Protein AF-A0A2E3XXP6-F1 (afdb_monomer_lite)

Radius of gyration: 18.1 Å; chains: 1; bounding box: 49×48×41 Å

Sequence (239 aa):
MNRNLEDEEFFNAMMKDHECLSLQEQRELLTDLASRCSIFSHSSNSANVYKEEKLPSHLSFLNPPAELYSELLLFPGSFSPWHKGHEACVLGSGERAILLIPDFNPWKEKRDTDLWGEFKELYLFTQKNKDLNLFIYTGFLAAKRANPTVSWLPKLPLQRKRLLMGDDTYLSVHKWKMAHELLNSIDELYVCPREGKKEDLKKQNKFLNDQYGIETHFLASHRYEHLSSSAIRSKSNLT

Structure (mmCIF, N/CA/C/O backbone):
data_AF-A0A2E3XXP6-F1
#
_entry.id   AF-A0A2E3XXP6-F1
#
loop_
_atom_site.group_PDB
_atom_site.id
_atom_site.type_symbol
_atom_site.label_atom_id
_atom_site.label_alt_id
_atom_site.label_comp_id
_atom_site.label_asym_id
_atom_site.label_entity_id
_atom_site.label_seq_id
_atom_site.pdbx_PDB_ins_code
_atom_site.Cartn_x
_atom_site.Cartn_y
_atom_site.Cartn_z
_atom_site.occupancy
_atom_site.B_iso_or_equiv
_atom_site.auth_seq_id
_atom_site.auth_comp_id
_atom_site.auth_asym_id
_atom_site.auth_atom_id
_atom_site.pdbx_PDB_model_num
ATOM 1 N N . MET A 1 1 ? 30.369 -4.042 6.414 1.00 41.47 1 MET A N 1
ATOM 2 C CA . MET A 1 1 ? 29.693 -2.811 5.959 1.00 41.47 1 MET A CA 1
ATOM 3 C C . MET A 1 1 ? 30.266 -2.489 4.581 1.00 41.47 1 MET A C 1
ATOM 5 O O . MET A 1 1 ? 31.255 -1.789 4.499 1.00 41.47 1 MET A O 1
ATOM 9 N N . ASN A 1 2 ? 29.767 -3.163 3.537 1.00 38.25 2 ASN A N 1
ATOM 10 C CA . ASN A 1 2 ? 30.263 -3.058 2.151 1.00 38.25 2 ASN A CA 1
ATOM 11 C C . ASN A 1 2 ? 29.156 -3.445 1.138 1.00 38.25 2 ASN A C 1
ATOM 13 O O . ASN A 1 2 ? 29.433 -3.984 0.080 1.00 38.25 2 ASN A O 1
ATOM 17 N N . ARG A 1 3 ? 27.879 -3.221 1.494 1.00 51.28 3 ARG A N 1
ATOM 18 C CA . ARG A 1 3 ? 26.707 -3.616 0.681 1.00 51.28 3 ARG A CA 1
ATOM 19 C C . ARG A 1 3 ? 26.332 -2.593 -0.409 1.00 51.28 3 ARG A C 1
ATOM 21 O O . ARG A 1 3 ? 25.269 -2.711 -0.985 1.00 51.28 3 ARG A O 1
ATOM 28 N N . ASN A 1 4 ? 27.125 -1.541 -0.638 1.00 57.03 4 ASN A N 1
ATOM 29 C CA . ASN A 1 4 ? 26.662 -0.399 -1.443 1.00 57.03 4 ASN A CA 1
ATOM 30 C C . ASN A 1 4 ? 27.091 -0.427 -2.917 1.00 57.03 4 ASN A C 1
ATOM 32 O O . ASN A 1 4 ? 26.324 0.051 -3.736 1.00 57.03 4 ASN A O 1
ATOM 36 N N . LEU A 1 5 ? 28.264 -0.965 -3.270 1.00 54.78 5 LEU A N 1
ATOM 37 C CA . LEU A 1 5 ? 28.768 -0.842 -4.647 1.00 54.78 5 LEU A CA 1
ATOM 38 C C . LEU A 1 5 ? 28.151 -1.872 -5.604 1.00 54.78 5 LEU A C 1
ATOM 40 O O . LEU A 1 5 ? 27.745 -1.503 -6.696 1.00 54.78 5 LEU A O 1
ATOM 44 N N . GLU A 1 6 ? 28.005 -3.129 -5.181 1.00 58.28 6 GLU A N 1
ATOM 45 C CA . GLU A 1 6 ? 27.440 -4.189 -6.034 1.00 58.28 6 GLU A CA 1
ATOM 46 C C . GLU A 1 6 ? 25.940 -3.988 -6.303 1.00 58.28 6 GLU A C 1
ATOM 48 O O . GLU A 1 6 ? 25.482 -4.183 -7.427 1.00 58.28 6 GLU A O 1
ATOM 53 N N . ASP A 1 7 ? 25.177 -3.545 -5.298 1.00 63.75 7 ASP A N 1
ATOM 54 C CA . ASP A 1 7 ? 23.742 -3.262 -5.434 1.00 63.75 7 ASP A CA 1
ATOM 55 C C . ASP A 1 7 ? 23.499 -2.048 -6.359 1.00 63.75 7 ASP A C 1
ATOM 57 O O . ASP A 1 7 ? 22.541 -2.024 -7.135 1.00 63.75 7 ASP A O 1
ATOM 61 N N . GLU A 1 8 ? 24.379 -1.043 -6.300 1.00 62.91 8 GLU A N 1
ATOM 62 C CA . GLU A 1 8 ? 24.312 0.161 -7.131 1.00 62.91 8 GLU A CA 1
ATOM 63 C C . GLU A 1 8 ? 24.807 -0.098 -8.560 1.00 62.91 8 GLU A C 1
ATOM 65 O O . GLU A 1 8 ? 24.193 0.393 -9.501 1.00 62.91 8 GLU A O 1
ATOM 70 N N . GLU A 1 9 ? 25.850 -0.909 -8.766 1.00 67.31 9 GLU A N 1
ATOM 71 C CA . GLU A 1 9 ? 26.288 -1.344 -10.100 1.00 67.31 9 GLU A CA 1
ATOM 72 C C . GLU A 1 9 ? 25.268 -2.261 -10.772 1.00 67.31 9 GLU A C 1
ATOM 74 O O . GLU A 1 9 ? 24.962 -2.043 -11.941 1.00 67.31 9 GLU A O 1
ATOM 79 N N . PHE A 1 10 ? 24.693 -3.231 -10.051 1.00 69.81 10 PHE A N 1
ATOM 80 C CA . PHE A 1 10 ? 23.619 -4.076 -10.577 1.00 69.81 10 PHE A CA 1
ATOM 81 C C . PHE A 1 10 ? 22.409 -3.233 -10.965 1.00 69.81 10 PHE A C 1
ATOM 83 O O . PHE A 1 10 ? 21.896 -3.374 -12.072 1.00 69.81 10 PHE A O 1
ATOM 90 N N . PHE A 1 11 ? 21.973 -2.321 -10.089 1.00 69.94 11 PHE A N 1
ATOM 91 C CA . PHE A 1 11 ? 20.864 -1.436 -10.414 1.00 69.94 11 PHE A CA 1
ATOM 92 C C . PHE A 1 11 ? 21.220 -0.508 -11.569 1.00 69.94 11 PHE A C 1
ATOM 94 O O . PHE A 1 11 ? 20.420 -0.360 -12.472 1.00 69.94 11 PHE A O 1
ATOM 101 N N . ASN A 1 12 ? 22.410 0.084 -11.606 1.00 68.44 12 ASN A N 1
ATOM 102 C CA . ASN A 1 12 ? 22.816 0.943 -12.715 1.00 68.44 12 ASN A CA 1
ATOM 103 C C . ASN A 1 12 ? 22.956 0.171 -14.031 1.00 68.44 12 ASN A C 1
ATOM 105 O O . ASN A 1 12 ? 22.644 0.738 -15.072 1.00 68.44 12 ASN A O 1
ATOM 109 N N . ALA A 1 13 ? 23.381 -1.094 -14.007 1.00 70.00 13 ALA A N 1
ATOM 110 C CA . ALA A 1 13 ? 23.397 -1.971 -15.175 1.00 70.00 13 ALA A CA 1
ATOM 111 C C . ALA A 1 13 ? 21.966 -2.289 -15.630 1.00 70.00 13 ALA A C 1
ATOM 113 O O . ALA A 1 13 ? 21.613 -2.022 -16.775 1.00 70.00 13 ALA A O 1
ATOM 114 N N . MET A 1 14 ? 21.112 -2.719 -14.697 1.00 70.75 14 MET A N 1
ATOM 115 C CA . MET A 1 14 ? 19.682 -2.923 -14.926 1.00 70.75 14 MET A CA 1
ATOM 116 C C . MET A 1 14 ? 19.029 -1.632 -15.453 1.00 70.75 14 MET A C 1
ATOM 118 O O . MET A 1 14 ? 18.253 -1.658 -16.386 1.00 70.75 14 MET A O 1
ATOM 122 N N . MET A 1 15 ? 19.371 -0.455 -14.939 1.00 70.81 15 MET A N 1
ATOM 123 C CA . MET A 1 15 ? 18.746 0.803 -15.350 1.00 70.81 15 MET A CA 1
ATOM 124 C C . MET A 1 15 ? 19.299 1.378 -16.658 1.00 70.81 15 MET A C 1
ATOM 126 O O . MET A 1 15 ? 18.535 2.024 -17.373 1.00 70.81 15 MET A O 1
ATOM 130 N N . LYS A 1 16 ? 20.586 1.182 -16.976 1.00 65.69 16 LYS A N 1
ATOM 131 C CA . LYS A 1 16 ? 21.215 1.684 -18.214 1.00 65.69 16 LYS A CA 1
ATOM 132 C C . LYS A 1 16 ? 20.750 0.933 -19.455 1.00 65.69 16 LYS A C 1
ATOM 134 O O . LYS A 1 16 ? 20.593 1.555 -20.499 1.00 65.69 16 LYS A O 1
ATOM 139 N N . ASP A 1 17 ? 20.486 -0.363 -19.336 1.00 61.31 17 ASP A N 1
ATOM 140 C CA . ASP A 1 17 ? 20.075 -1.189 -20.474 1.00 61.31 17 ASP A CA 1
ATOM 141 C C . ASP A 1 17 ? 18.579 -1.043 -20.813 1.00 61.31 17 ASP A C 1
ATOM 143 O O . ASP A 1 17 ? 18.096 -1.650 -21.771 1.00 61.31 17 ASP A O 1
ATOM 147 N N . HIS A 1 18 ? 17.812 -0.266 -20.035 1.00 67.06 18 HIS A N 1
ATOM 148 C CA . HIS A 1 18 ? 16.346 -0.314 -20.077 1.00 67.06 18 HIS A CA 1
ATOM 149 C C . HIS A 1 18 ? 15.633 0.939 -20.596 1.00 67.06 18 HIS A C 1
ATOM 151 O O . HIS A 1 18 ? 14.417 0.894 -20.774 1.00 67.06 18 HIS A O 1
ATOM 157 N N . GLU A 1 19 ? 16.356 2.006 -20.959 1.00 65.00 19 GLU A N 1
ATOM 158 C CA . GLU A 1 19 ? 15.765 3.170 -21.653 1.00 65.00 19 GLU A CA 1
ATOM 159 C C . GLU A 1 19 ? 15.183 2.814 -23.044 1.00 65.00 19 GLU A C 1
ATOM 161 O O . GLU A 1 19 ? 14.456 3.610 -23.634 1.00 65.00 19 GLU A O 1
ATOM 166 N N . CYS A 1 20 ? 15.439 1.595 -23.541 1.00 70.38 20 CYS A N 1
ATOM 167 C CA . CYS A 1 20 ? 14.969 1.087 -24.833 1.00 70.38 20 CYS A CA 1
ATOM 168 C C . CYS A 1 20 ? 13.959 -0.076 -24.745 1.00 70.38 20 CYS A C 1
ATOM 170 O O . CYS A 1 20 ? 13.583 -0.604 -25.792 1.00 70.38 20 CYS A O 1
ATOM 172 N N . LEU A 1 21 ? 13.528 -0.512 -23.550 1.00 81.00 21 LEU A N 1
ATOM 173 C CA . LEU A 1 21 ? 12.605 -1.652 -23.447 1.00 81.00 21 LEU A CA 1
ATOM 174 C C . LEU A 1 21 ? 11.202 -1.295 -23.939 1.00 81.00 21 LEU A C 1
ATOM 176 O O . LEU A 1 21 ? 10.580 -0.330 -23.484 1.00 81.00 21 LEU A O 1
ATOM 180 N N . SER A 1 22 ? 10.647 -2.159 -24.783 1.00 85.94 22 SER A N 1
ATOM 181 C CA . SER A 1 22 ? 9.225 -2.164 -25.101 1.00 85.94 22 SER A CA 1
ATOM 182 C C . SER A 1 22 ? 8.381 -2.445 -23.852 1.00 85.94 22 SER A C 1
ATOM 184 O O . SER A 1 22 ? 8.804 -3.104 -22.901 1.00 85.94 22 SER A O 1
ATOM 186 N N . LEU A 1 23 ? 7.118 -2.011 -23.869 1.00 83.12 23 LEU A N 1
ATOM 187 C CA . LEU A 1 23 ? 6.186 -2.250 -22.761 1.00 83.12 23 LEU A CA 1
ATOM 188 C C . LEU A 1 23 ? 6.003 -3.747 -22.438 1.00 83.12 23 LEU A C 1
ATOM 190 O O . LEU A 1 23 ? 5.724 -4.105 -21.293 1.00 83.12 23 LEU A O 1
ATOM 194 N N . GLN A 1 24 ? 6.125 -4.628 -23.435 1.00 86.31 24 GLN A N 1
ATOM 195 C CA . GLN A 1 24 ? 6.020 -6.073 -23.230 1.00 86.31 24 GLN A CA 1
ATOM 196 C C . GLN A 1 24 ? 7.242 -6.614 -22.473 1.00 86.31 24 GLN A C 1
ATOM 198 O O . GLN A 1 24 ? 7.055 -7.366 -21.519 1.00 86.31 24 GLN A O 1
ATOM 203 N N . GLU A 1 25 ? 8.453 -6.165 -22.811 1.00 87.50 25 GLU A N 1
ATOM 204 C CA . GLU A 1 25 ? 9.683 -6.539 -22.095 1.00 87.50 25 GLU A CA 1
ATOM 205 C C . GLU A 1 25 ? 9.670 -6.026 -20.648 1.00 87.50 25 GLU A C 1
ATOM 207 O O . GLU A 1 25 ? 9.971 -6.775 -19.720 1.00 87.50 25 GLU A O 1
ATOM 212 N N . GLN A 1 26 ? 9.218 -4.784 -20.424 1.00 86.12 26 GLN A N 1
ATOM 213 C CA . GLN A 1 26 ? 9.053 -4.245 -19.066 1.00 86.12 26 GLN A CA 1
ATOM 214 C C . GLN A 1 26 ? 8.108 -5.114 -18.219 1.00 86.12 26 GLN A C 1
ATOM 216 O O . GLN A 1 26 ? 8.367 -5.376 -17.044 1.00 86.12 26 GLN A O 1
ATOM 221 N N . ARG A 1 27 ? 7.004 -5.592 -18.809 1.00 85.44 27 ARG A N 1
ATOM 222 C CA . ARG A 1 27 ? 6.052 -6.477 -18.118 1.00 85.44 27 ARG A CA 1
ATOM 223 C C . ARG A 1 27 ? 6.659 -7.830 -17.785 1.00 85.44 27 ARG A C 1
ATOM 225 O O . ARG A 1 27 ? 6.402 -8.334 -16.694 1.00 85.44 27 ARG A O 1
ATOM 232 N N . GLU A 1 28 ? 7.412 -8.424 -18.703 1.00 87.25 28 GLU A N 1
ATOM 233 C CA . GLU A 1 28 ? 8.082 -9.709 -18.479 1.00 87.25 28 GLU A CA 1
ATOM 234 C C . GLU A 1 28 ? 9.074 -9.609 -17.321 1.00 87.25 28 GLU A C 1
ATOM 236 O O . GLU A 1 28 ? 9.006 -10.414 -16.393 1.00 87.25 28 GLU A O 1
ATOM 241 N N . LEU A 1 29 ? 9.885 -8.550 -17.296 1.00 85.56 29 LEU A N 1
ATOM 242 C CA . LEU A 1 29 ? 10.838 -8.297 -16.219 1.00 85.56 29 LEU A CA 1
ATOM 243 C C . LEU A 1 29 ? 10.152 -8.095 -14.860 1.00 85.56 29 LEU A C 1
ATOM 245 O O . LEU A 1 29 ? 10.503 -8.740 -13.875 1.00 85.56 29 LEU A O 1
ATOM 249 N N . LEU A 1 30 ? 9.130 -7.237 -14.790 1.00 85.62 30 LEU A N 1
ATOM 250 C CA . LEU A 1 30 ? 8.392 -6.999 -13.544 1.00 85.62 30 LEU A CA 1
ATOM 251 C C . LEU A 1 30 ? 7.646 -8.251 -13.055 1.00 85.62 30 LEU A C 1
ATOM 253 O O . LEU A 1 30 ? 7.499 -8.436 -11.844 1.00 85.62 30 LEU A O 1
ATOM 257 N N . THR A 1 31 ? 7.194 -9.106 -13.979 1.00 85.75 31 THR A N 1
ATOM 258 C CA . THR A 1 31 ? 6.579 -10.405 -13.664 1.00 85.75 31 THR A CA 1
ATOM 259 C C . THR A 1 31 ? 7.612 -11.381 -13.102 1.00 85.75 31 THR A C 1
ATOM 261 O O . THR A 1 31 ? 7.322 -12.049 -12.109 1.00 85.75 31 THR A O 1
ATOM 264 N N . ASP A 1 32 ? 8.818 -11.435 -13.675 1.00 85.44 32 ASP A N 1
ATOM 265 C CA . ASP A 1 32 ? 9.921 -12.235 -13.132 1.00 85.44 32 ASP A CA 1
ATOM 266 C C . ASP A 1 32 ? 10.277 -11.790 -11.708 1.00 85.44 32 ASP A C 1
ATOM 268 O O . ASP A 1 32 ? 10.285 -12.613 -10.791 1.00 85.44 32 ASP A O 1
ATOM 272 N N . LEU A 1 33 ? 10.446 -10.483 -11.477 1.00 84.44 33 LEU A N 1
ATOM 273 C CA . LEU A 1 33 ? 10.694 -9.935 -10.138 1.00 84.44 33 LEU A CA 1
ATOM 274 C C . LEU A 1 33 ? 9.564 -10.287 -9.159 1.00 84.44 33 LEU A C 1
ATOM 276 O O . LEU A 1 33 ? 9.823 -10.662 -8.017 1.00 84.44 33 LEU A O 1
ATOM 280 N N . ALA A 1 34 ? 8.309 -10.240 -9.606 1.00 83.12 34 ALA A N 1
ATOM 281 C CA . ALA A 1 34 ? 7.165 -10.591 -8.771 1.00 83.12 34 ALA A CA 1
ATOM 282 C C . ALA A 1 34 ? 7.142 -12.072 -8.380 1.00 83.12 34 ALA A C 1
ATOM 284 O O . ALA A 1 34 ? 6.750 -12.398 -7.260 1.00 83.12 34 ALA A O 1
ATOM 285 N N . SER A 1 35 ? 7.570 -12.967 -9.278 1.00 81.88 35 SER A N 1
ATOM 286 C CA . SER A 1 35 ? 7.640 -14.411 -9.009 1.00 81.88 35 SER A CA 1
ATOM 287 C C . SER A 1 35 ? 8.615 -14.755 -7.878 1.00 81.88 35 SER A C 1
ATOM 289 O O . SER A 1 35 ? 8.454 -15.766 -7.196 1.00 81.88 35 SER A O 1
ATOM 291 N N . ARG A 1 36 ? 9.582 -13.866 -7.629 1.00 82.38 36 ARG A N 1
ATOM 292 C CA . ARG A 1 36 ? 10.557 -13.974 -6.542 1.00 82.38 36 ARG A CA 1
ATOM 293 C C . ARG A 1 36 ? 9.985 -13.540 -5.188 1.00 82.38 36 ARG A C 1
ATOM 295 O O . ARG A 1 36 ? 10.647 -13.757 -4.177 1.00 82.38 36 ARG A O 1
ATOM 302 N N . CYS A 1 37 ? 8.781 -12.956 -5.150 1.00 80.31 37 CYS A N 1
ATOM 303 C CA . CYS A 1 37 ? 8.124 -12.493 -3.928 1.00 80.31 37 CYS A CA 1
ATOM 304 C C . CYS A 1 37 ? 7.340 -13.620 -3.216 1.00 80.31 37 CYS A C 1
ATOM 306 O O . CYS A 1 37 ? 6.262 -14.030 -3.657 1.00 80.31 37 CYS A O 1
ATOM 308 N N . SER A 1 38 ? 7.846 -14.108 -2.084 1.00 79.19 38 SER A N 1
ATOM 309 C CA . SER A 1 38 ? 7.339 -15.282 -1.364 1.00 79.19 38 SER A CA 1
ATOM 310 C C . SER A 1 38 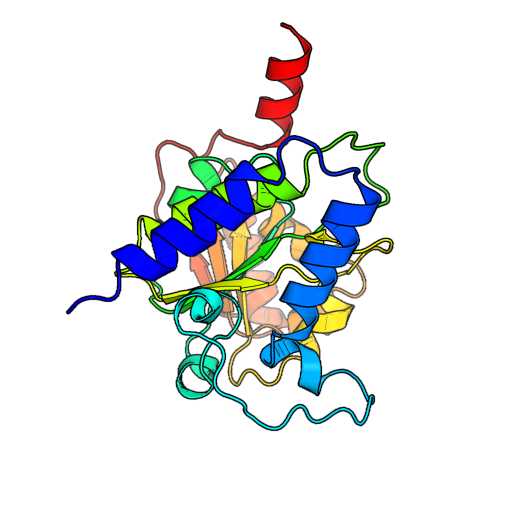? 6.006 -15.049 -0.647 1.00 79.19 38 SER A C 1
ATOM 312 O O . SER A 1 38 ? 5.190 -15.965 -0.533 1.00 79.19 38 SER A O 1
ATOM 314 N N . ILE A 1 39 ? 5.729 -13.822 -0.198 1.00 78.81 39 ILE A N 1
ATOM 315 C CA . ILE A 1 39 ? 4.492 -13.513 0.542 1.00 78.81 39 ILE A CA 1
ATOM 316 C C . ILE A 1 39 ? 3.231 -13.746 -0.310 1.00 78.81 39 ILE A C 1
ATOM 318 O O . ILE A 1 39 ? 2.179 -14.101 0.221 1.00 78.81 39 ILE A O 1
ATOM 322 N N . PHE A 1 40 ? 3.342 -13.618 -1.638 1.00 75.56 40 PHE A N 1
ATOM 323 C CA . PHE A 1 40 ? 2.245 -13.865 -2.578 1.00 75.56 40 PHE A CA 1
ATOM 324 C C . PHE A 1 40 ? 2.271 -15.271 -3.202 1.00 75.56 40 PHE A C 1
ATOM 326 O O . PHE A 1 40 ? 1.226 -15.732 -3.671 1.00 75.56 40 PHE A O 1
ATOM 333 N N . SER A 1 41 ? 3.407 -15.981 -3.174 1.00 68.31 41 SER A N 1
ATOM 334 C CA . SER A 1 41 ? 3.544 -17.316 -3.782 1.00 68.31 41 SER A CA 1
ATOM 335 C C . SER A 1 41 ? 2.788 -18.414 -3.022 1.00 68.31 41 SER A C 1
ATOM 337 O O . SER A 1 41 ? 2.299 -19.360 -3.636 1.00 68.31 41 SER A O 1
ATOM 339 N N . HIS A 1 42 ? 2.582 -18.245 -1.712 1.00 55.94 42 HIS A N 1
ATOM 340 C CA . HIS A 1 42 ? 1.817 -19.180 -0.875 1.00 55.94 42 HIS A CA 1
ATOM 341 C C . HIS A 1 42 ? 0.310 -19.211 -1.194 1.00 55.94 42 HIS A C 1
ATOM 343 O O . HIS A 1 42 ? -0.396 -20.115 -0.753 1.00 55.94 42 HIS A O 1
ATOM 349 N N . SER A 1 43 ? -0.201 -18.239 -1.962 1.00 48.31 43 SER A N 1
ATOM 350 C CA . SER A 1 43 ? -1.632 -18.129 -2.291 1.00 48.31 43 SER A CA 1
ATOM 351 C C . SER A 1 43 ? -2.048 -18.862 -3.576 1.00 48.31 43 SER A C 1
ATOM 353 O O . SER A 1 43 ? -3.243 -18.995 -3.856 1.00 48.31 43 SER A O 1
ATOM 355 N N . SER A 1 44 ? -1.085 -19.345 -4.365 1.00 44.12 44 SER A N 1
ATOM 356 C CA . SER A 1 44 ? -1.325 -20.040 -5.630 1.00 44.12 44 SER A CA 1
ATOM 357 C C . SER A 1 44 ? -0.897 -21.501 -5.534 1.00 44.12 44 SER A C 1
A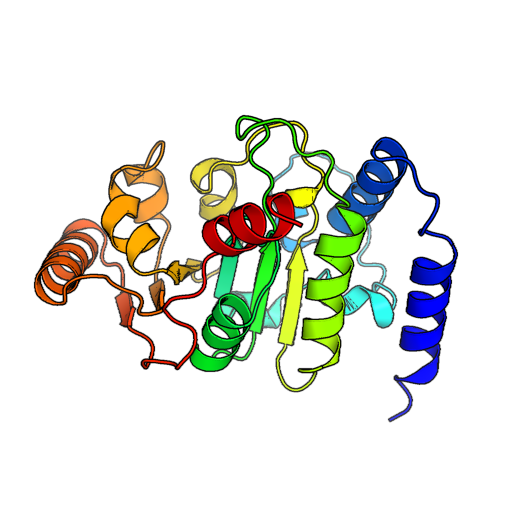TOM 359 O O . SER A 1 44 ? 0.262 -21.793 -5.274 1.00 44.12 44 SER A O 1
ATOM 361 N N . ASN A 1 45 ? -1.827 -22.413 -5.822 1.00 39.00 45 ASN A N 1
ATOM 362 C CA . ASN A 1 45 ? -1.670 -23.876 -5.876 1.00 39.00 45 ASN A CA 1
ATOM 363 C C . ASN A 1 45 ? -0.638 -24.398 -6.915 1.00 39.00 45 ASN A C 1
ATOM 365 O O . ASN A 1 45 ? -0.715 -25.548 -7.343 1.00 39.00 45 ASN A O 1
ATOM 369 N N . SER A 1 46 ? 0.312 -23.584 -7.378 1.00 41.12 46 SER A N 1
ATOM 370 C CA . SER A 1 46 ? 1.366 -24.017 -8.294 1.00 41.12 46 SER A CA 1
ATOM 371 C C . SER A 1 46 ? 2.556 -24.552 -7.503 1.00 41.12 46 SER A C 1
ATOM 373 O O . SER A 1 46 ? 3.292 -23.792 -6.881 1.00 41.12 46 SER A O 1
ATOM 375 N N . ALA A 1 47 ? 2.743 -25.868 -7.578 1.00 33.44 47 ALA A N 1
ATOM 376 C CA . ALA A 1 47 ? 3.762 -26.693 -6.929 1.00 33.44 47 ALA A CA 1
ATOM 377 C C . ALA A 1 47 ? 5.233 -26.396 -7.307 1.00 33.44 47 ALA A C 1
ATOM 379 O O . ALA A 1 47 ? 6.084 -27.274 -7.190 1.00 33.44 47 ALA A O 1
ATOM 380 N N . ASN A 1 48 ? 5.567 -25.171 -7.713 1.00 39.50 48 ASN A N 1
ATOM 381 C CA . ASN A 1 48 ? 6.953 -24.731 -7.797 1.00 39.50 48 ASN A CA 1
ATOM 382 C C . ASN A 1 48 ? 7.317 -24.073 -6.471 1.00 39.50 48 ASN A C 1
ATOM 384 O O . ASN A 1 48 ? 7.391 -22.8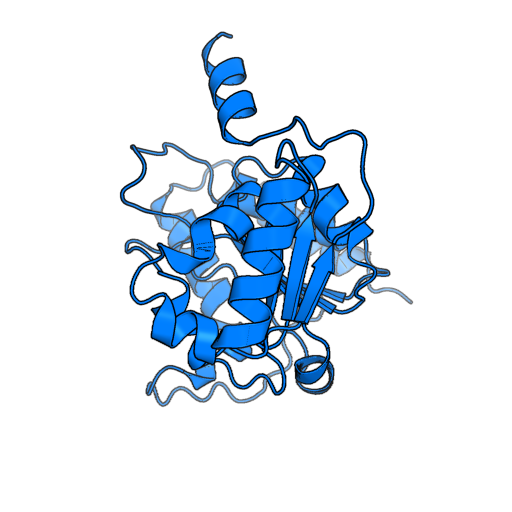52 -6.349 1.00 39.50 48 ASN A O 1
ATOM 388 N N . VAL A 1 49 ? 7.525 -24.924 -5.465 1.00 40.22 49 VAL A N 1
ATOM 389 C CA . VAL A 1 49 ? 8.316 -24.562 -4.292 1.00 40.22 49 VAL A CA 1
ATOM 390 C C . VAL A 1 49 ? 9.713 -24.287 -4.831 1.00 40.22 49 VAL A C 1
ATOM 392 O O . VAL A 1 49 ? 10.525 -25.201 -4.982 1.00 40.22 49 VAL A O 1
ATOM 395 N N . TYR A 1 50 ? 9.985 -23.033 -5.191 1.00 43.91 50 TYR A N 1
ATOM 396 C CA . TYR A 1 50 ? 11.360 -22.574 -5.235 1.00 43.91 50 TYR A CA 1
ATOM 397 C C . TYR A 1 50 ? 11.912 -22.924 -3.858 1.00 43.91 50 TYR A C 1
ATOM 399 O O . TYR A 1 50 ? 11.393 -22.458 -2.840 1.00 43.91 50 TYR A O 1
ATOM 407 N N . LYS A 1 51 ? 12.902 -23.826 -3.816 1.00 44.34 51 LYS A N 1
ATOM 408 C CA . LYS A 1 51 ? 13.745 -23.962 -2.628 1.00 44.34 51 LYS A CA 1
ATOM 409 C C . LYS A 1 51 ? 14.112 -22.540 -2.219 1.00 44.34 51 LYS A C 1
ATOM 411 O O . LYS A 1 51 ? 14.313 -21.717 -3.110 1.00 44.34 51 LYS A O 1
ATOM 416 N N . GLU A 1 52 ? 14.148 -22.257 -0.921 1.00 51.16 52 GLU A N 1
ATOM 417 C CA . GLU A 1 52 ? 14.592 -20.979 -0.353 1.00 51.16 52 GLU A CA 1
ATOM 418 C C . GLU A 1 52 ? 16.063 -20.698 -0.721 1.00 51.16 52 GLU A C 1
ATOM 420 O O . GLU A 1 52 ? 16.951 -20.608 0.126 1.00 51.16 52 GLU A O 1
ATOM 425 N N . GLU A 1 53 ? 16.373 -20.606 -2.008 1.00 55.47 53 GLU A N 1
ATOM 426 C CA . GLU A 1 53 ? 17.587 -20.005 -2.490 1.00 55.47 53 GLU A CA 1
ATOM 427 C C . GLU A 1 53 ? 17.495 -18.563 -2.031 1.00 55.47 53 GLU A C 1
ATOM 429 O O . GLU A 1 53 ? 16.598 -17.811 -2.426 1.00 55.47 53 GLU A O 1
ATOM 434 N N . LYS A 1 54 ? 18.379 -18.215 -1.092 1.00 61.66 54 LYS A N 1
ATOM 435 C CA . LYS A 1 54 ? 18.503 -16.852 -0.598 1.00 61.66 54 LYS A CA 1
ATOM 436 C C . LYS A 1 54 ? 18.599 -15.947 -1.814 1.00 61.66 54 LYS A C 1
ATOM 438 O O . LYS A 1 54 ? 19.561 -16.052 -2.577 1.00 61.66 54 LYS A O 1
ATOM 443 N N . LEU A 1 55 ? 17.604 -15.076 -1.981 1.00 64.75 55 LEU A N 1
ATOM 444 C CA . LEU A 1 55 ? 17.688 -14.043 -2.997 1.00 64.75 55 LEU A CA 1
ATOM 445 C C . LEU A 1 55 ? 19.009 -13.291 -2.806 1.00 64.75 55 LEU A C 1
ATOM 447 O O . LEU A 1 55 ? 19.410 -13.047 -1.659 1.00 64.75 55 LEU A O 1
ATOM 451 N N . PRO A 1 56 ? 19.680 -12.909 -3.902 1.00 69.31 56 PRO A N 1
ATOM 452 C CA . PRO A 1 56 ? 20.796 -11.987 -3.819 1.00 69.31 56 PRO A CA 1
ATOM 453 C C . PRO A 1 56 ? 20.425 -10.775 -2.956 1.00 69.31 56 PRO A C 1
ATOM 455 O O . PRO 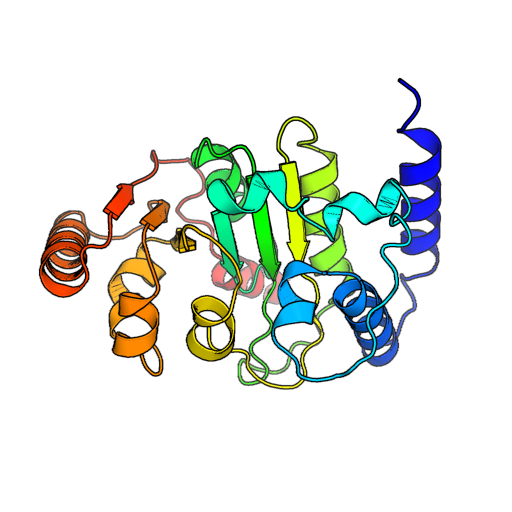A 1 56 ? 19.284 -10.309 -3.002 1.00 69.31 56 PRO A O 1
ATOM 458 N N . SER A 1 57 ? 21.371 -10.252 -2.171 1.00 69.81 57 SER A N 1
ATOM 459 C CA . SER A 1 57 ? 21.100 -9.153 -1.231 1.00 69.81 57 SER A CA 1
ATOM 460 C C . SER A 1 57 ? 20.457 -7.938 -1.900 1.00 69.81 57 SER A C 1
ATOM 462 O O . SER A 1 57 ? 19.557 -7.338 -1.309 1.00 69.81 57 SER A O 1
ATOM 464 N N . HIS A 1 58 ? 20.840 -7.642 -3.146 1.00 67.94 58 HIS A N 1
ATOM 465 C CA . HIS A 1 58 ? 20.273 -6.557 -3.947 1.00 67.94 58 HIS A CA 1
ATOM 466 C C . HIS A 1 58 ? 18.781 -6.732 -4.265 1.00 67.94 58 HIS A C 1
ATOM 468 O O . HIS A 1 58 ? 18.123 -5.746 -4.563 1.00 67.94 58 HIS A O 1
ATOM 474 N N . LEU A 1 59 ? 18.220 -7.946 -4.178 1.00 74.88 59 LEU A N 1
ATOM 475 C CA . LEU A 1 59 ? 16.792 -8.236 -4.390 1.00 74.88 59 LEU A CA 1
ATOM 476 C C . LEU A 1 59 ? 16.005 -8.412 -3.087 1.00 74.88 59 LEU A C 1
ATOM 478 O O . LEU A 1 59 ? 14.825 -8.758 -3.121 1.00 74.88 59 LEU A O 1
ATOM 482 N N . SER A 1 60 ? 16.623 -8.168 -1.931 1.00 75.94 60 SER A N 1
ATOM 483 C CA . SER A 1 60 ? 15.954 -8.300 -0.628 1.00 75.94 60 SER A CA 1
ATOM 484 C C . SER A 1 60 ? 14.718 -7.402 -0.486 1.00 75.94 60 SER A C 1
ATOM 486 O O . SER A 1 60 ? 13.777 -7.772 0.209 1.00 75.94 60 SER A O 1
ATOM 488 N N . PHE A 1 61 ? 14.655 -6.286 -1.221 1.00 75.56 61 PHE A N 1
ATOM 489 C CA . PHE A 1 61 ? 13.477 -5.415 -1.281 1.00 75.56 61 PHE A CA 1
ATOM 490 C C . PHE A 1 61 ? 12.228 -6.111 -1.851 1.00 75.56 61 PHE A C 1
ATOM 492 O O . PHE A 1 61 ? 11.128 -5.600 -1.690 1.00 75.56 61 PHE A O 1
ATOM 499 N N . LEU A 1 62 ? 12.352 -7.265 -2.511 1.00 81.88 62 LEU A N 1
ATOM 500 C CA . LEU A 1 62 ? 11.202 -8.023 -3.011 1.00 81.88 62 LEU A CA 1
ATOM 501 C C . LEU A 1 62 ? 10.578 -8.924 -1.943 1.00 81.88 62 LEU A C 1
ATOM 503 O O . LEU A 1 62 ? 9.419 -9.300 -2.081 1.00 81.88 62 LEU A O 1
ATOM 507 N N . ASN A 1 63 ? 11.325 -9.291 -0.896 1.00 84.31 63 ASN A N 1
ATOM 508 C CA . ASN A 1 63 ? 10.898 -10.289 0.079 1.00 84.31 63 ASN A CA 1
ATOM 509 C C . ASN A 1 63 ? 10.978 -9.763 1.507 1.00 84.31 63 ASN A C 1
ATOM 511 O O . ASN A 1 63 ? 12.066 -9.776 2.088 1.00 84.31 63 ASN A O 1
ATOM 515 N N . PRO A 1 64 ? 9.837 -9.379 2.115 1.00 85.75 64 PRO A N 1
ATOM 516 C CA . PRO A 1 64 ? 9.806 -9.223 3.555 1.00 85.75 64 PRO A CA 1
ATOM 517 C C . PRO A 1 64 ? 10.160 -10.571 4.198 1.00 85.75 64 PRO A C 1
ATOM 519 O O . PRO A 1 64 ? 9.564 -11.594 3.837 1.00 85.75 64 PRO A O 1
ATOM 522 N N . PRO A 1 65 ? 11.132 -10.605 5.119 1.00 86.38 65 PRO A N 1
ATOM 523 C CA . PRO A 1 65 ? 11.464 -11.825 5.827 1.00 86.38 65 PRO A CA 1
ATOM 524 C C . PRO A 1 65 ? 10.309 -12.196 6.777 1.00 86.38 65 PRO A C 1
ATOM 526 O O . PRO A 1 65 ? 9.561 -11.327 7.237 1.00 86.38 65 PRO A O 1
ATOM 529 N N . ALA A 1 66 ? 10.113 -13.496 7.017 1.00 87.00 66 ALA A N 1
ATOM 530 C CA . ALA A 1 66 ? 8.917 -14.019 7.687 1.00 87.00 66 ALA A CA 1
ATOM 531 C C . ALA A 1 66 ? 8.744 -13.478 9.116 1.00 87.00 66 ALA A C 1
ATOM 533 O O . ALA A 1 66 ? 7.620 -13.282 9.574 1.00 87.00 66 ALA A O 1
ATOM 534 N N . GLU A 1 67 ? 9.846 -13.171 9.802 1.00 88.88 67 GLU A N 1
ATOM 535 C CA . GLU A 1 67 ? 9.849 -12.539 11.122 1.00 88.88 67 GLU A CA 1
ATOM 536 C C . GLU A 1 67 ? 9.180 -11.156 11.150 1.00 88.88 67 GLU A C 1
ATOM 538 O O . GLU A 1 67 ? 8.740 -10.727 12.212 1.00 88.88 67 GLU A O 1
ATOM 543 N N . LEU A 1 68 ? 9.048 -10.473 10.005 1.00 89.50 68 LEU A N 1
ATOM 544 C CA . LEU A 1 68 ? 8.367 -9.178 9.912 1.00 89.50 68 LEU A CA 1
ATOM 545 C C . LEU A 1 68 ? 6.872 -9.299 9.578 1.00 89.50 68 LEU A C 1
ATOM 547 O O . LEU A 1 68 ? 6.187 -8.282 9.507 1.00 89.50 68 LEU A O 1
ATOM 551 N N . TYR A 1 69 ? 6.319 -10.502 9.380 1.00 90.81 69 TYR A N 1
ATOM 552 C CA . TYR A 1 69 ? 4.914 -10.666 8.959 1.00 90.81 69 TYR A CA 1
ATOM 553 C C . TYR A 1 69 ? 3.893 -10.200 10.008 1.00 90.81 69 TYR A C 1
ATOM 555 O O . TYR A 1 69 ? 2.751 -9.904 9.665 1.00 90.81 69 TYR A O 1
ATOM 563 N N . SER A 1 70 ? 4.274 -10.116 11.281 1.00 87.88 70 SER A N 1
ATOM 564 C CA . SER A 1 70 ? 3.436 -9.526 12.332 1.00 87.88 70 SER A CA 1
ATOM 565 C C . SER A 1 70 ? 3.452 -7.995 12.335 1.00 87.88 70 SER A C 1
ATOM 567 O O . SER A 1 70 ? 2.549 -7.378 12.893 1.00 87.88 70 SER A O 1
ATOM 569 N N . GLU A 1 71 ? 4.470 -7.386 11.724 1.00 89.88 71 GLU A N 1
ATOM 570 C CA . GLU A 1 71 ? 4.721 -5.940 11.745 1.00 89.88 71 GLU A CA 1
ATOM 571 C C . GLU A 1 71 ? 4.471 -5.278 10.382 1.00 89.88 71 GLU A C 1
ATOM 573 O O . GLU A 1 71 ? 4.495 -4.055 10.273 1.00 89.88 71 GLU A O 1
ATOM 578 N N . LEU A 1 72 ? 4.215 -6.057 9.331 1.00 95.06 72 LEU A N 1
ATOM 579 C CA . LEU A 1 72 ? 4.162 -5.549 7.966 1.00 95.06 72 LEU A CA 1
ATOM 580 C C . LEU A 1 72 ? 2.942 -4.644 7.727 1.00 95.06 72 LEU A C 1
ATOM 582 O O . LEU A 1 72 ? 1.795 -5.092 7.774 1.00 95.06 72 LEU A O 1
ATOM 586 N N . LEU A 1 73 ? 3.196 -3.378 7.399 1.00 97.62 73 LEU A N 1
ATOM 587 C CA . LEU A 1 73 ? 2.190 -2.445 6.899 1.00 97.62 73 LEU A CA 1
ATOM 588 C C . LEU A 1 73 ? 2.140 -2.515 5.369 1.00 97.62 73 LEU A C 1
ATOM 590 O O . LEU A 1 73 ? 3.145 -2.330 4.684 1.00 97.62 73 LEU A O 1
ATOM 594 N N . LEU A 1 74 ? 0.963 -2.772 4.809 1.00 97.88 74 LEU A N 1
ATOM 595 C CA . LEU A 1 74 ? 0.786 -2.859 3.363 1.00 97.88 74 LEU A CA 1
ATOM 596 C C . LEU A 1 74 ? 0.346 -1.505 2.816 1.00 97.88 74 LEU A C 1
ATOM 598 O O . LEU A 1 74 ? -0.656 -0.950 3.266 1.00 97.88 74 LEU A O 1
ATOM 602 N N . PHE A 1 75 ? 1.039 -0.998 1.800 1.00 97.62 75 PHE A N 1
ATOM 603 C CA . PHE A 1 75 ? 0.664 0.239 1.122 1.00 97.62 75 PHE A CA 1
ATOM 604 C C . PHE A 1 75 ? 0.325 -0.027 -0.349 1.00 97.62 75 PHE A C 1
ATOM 606 O O . PHE A 1 75 ? 1.193 0.093 -1.219 1.00 97.62 75 PHE A O 1
ATOM 613 N N . PRO A 1 76 ? -0.924 -0.424 -0.651 1.00 95.88 76 PRO A N 1
ATOM 614 C CA . PRO A 1 76 ? -1.391 -0.563 -2.021 1.00 95.88 76 PRO A CA 1
ATOM 615 C C . PRO A 1 76 ? -1.755 0.790 -2.631 1.00 95.88 76 PRO A C 1
ATOM 617 O O . PRO A 1 76 ? -2.396 1.630 -2.000 1.00 95.88 76 PRO A O 1
ATOM 620 N N . GLY A 1 77 ? -1.397 0.991 -3.896 1.00 92.56 77 GLY A N 1
ATOM 621 C CA . GLY A 1 77 ? -1.741 2.215 -4.606 1.00 92.56 77 GLY A CA 1
ATOM 622 C C . GLY A 1 77 ? -1.304 2.196 -6.060 1.00 92.56 77 GLY A C 1
ATOM 623 O O . GLY A 1 77 ? -0.433 1.432 -6.454 1.00 92.56 77 GLY A O 1
ATOM 624 N N . SER A 1 78 ? -1.893 3.073 -6.876 1.00 89.56 78 SER A N 1
ATOM 625 C CA . SER A 1 78 ? -1.491 3.179 -8.284 1.00 89.56 78 SER A CA 1
ATOM 626 C C . SER A 1 78 ? -0.138 3.850 -8.494 1.00 89.56 78 SER A C 1
ATOM 628 O O . SER A 1 78 ? 0.393 3.775 -9.591 1.00 89.56 78 SER A O 1
ATOM 630 N N . PHE A 1 79 ? 0.339 4.599 -7.491 1.00 91.81 79 PHE A N 1
ATOM 631 C CA . PHE A 1 79 ? 1.663 5.235 -7.435 1.00 91.81 79 PHE A CA 1
ATOM 632 C C . PHE A 1 79 ? 2.167 5.847 -8.736 1.00 91.81 79 PHE A C 1
ATOM 634 O O . PHE A 1 79 ? 3.332 5.702 -9.081 1.00 91.81 79 PHE A O 1
ATOM 641 N N . SER A 1 80 ? 1.301 6.553 -9.462 1.00 88.44 80 SER A N 1
ATOM 642 C CA . SER A 1 80 ? 1.673 6.957 -10.806 1.00 88.44 80 SER A CA 1
ATOM 643 C C . SER A 1 80 ? 1.204 8.357 -11.206 1.00 88.44 80 SER A C 1
ATOM 645 O O . SER A 1 80 ? 0.046 8.531 -11.616 1.00 88.44 80 SER A O 1
ATOM 647 N N . PRO A 1 81 ? 2.107 9.348 -11.110 1.00 91.06 81 PRO A N 1
ATOM 648 C CA . PRO A 1 81 ? 3.487 9.168 -10.639 1.00 91.06 81 PRO A CA 1
ATOM 649 C C . PRO A 1 81 ? 3.555 8.946 -9.120 1.00 91.06 81 PRO A C 1
ATOM 651 O O . PRO A 1 81 ? 2.660 9.381 -8.376 1.00 91.06 81 PRO A O 1
ATOM 654 N N . TRP A 1 82 ? 4.626 8.291 -8.667 1.00 93.88 82 TRP A N 1
ATOM 655 C CA . TRP A 1 82 ? 5.081 8.365 -7.281 1.00 93.88 82 TRP A CA 1
ATOM 656 C C . TRP A 1 82 ? 5.456 9.821 -6.965 1.00 93.88 82 TRP A C 1
ATOM 658 O O . TRP A 1 82 ? 5.896 10.562 -7.841 1.00 93.88 82 TRP A O 1
ATOM 668 N N . HIS A 1 83 ? 5.203 10.287 -5.739 1.00 93.94 83 HIS A N 1
ATOM 669 C CA . HIS A 1 83 ? 5.359 11.707 -5.401 1.00 93.94 83 HIS A CA 1
ATOM 670 C C . HIS A 1 83 ? 5.482 11.939 -3.893 1.00 93.94 83 HIS A C 1
ATOM 672 O O . HIS A 1 83 ? 5.181 11.058 -3.090 1.00 93.94 83 HIS A O 1
ATOM 678 N N . LYS A 1 84 ? 5.811 13.177 -3.491 1.00 95.50 84 LYS A N 1
ATOM 679 C CA . LYS A 1 84 ? 6.042 13.565 -2.085 1.00 95.50 84 LYS A CA 1
ATOM 680 C C . LYS A 1 84 ? 4.885 13.293 -1.124 1.00 95.50 84 LYS A C 1
ATOM 682 O O . LYS A 1 84 ? 5.138 12.998 0.035 1.00 95.50 84 LYS A O 1
ATOM 687 N N . GLY A 1 85 ? 3.639 13.343 -1.596 1.00 94.56 85 GLY A N 1
ATOM 688 C CA . GLY A 1 85 ? 2.487 12.882 -0.807 1.00 94.56 85 GLY A CA 1
ATOM 689 C C . GLY A 1 85 ? 2.571 11.400 -0.405 1.00 94.56 85 GLY A C 1
ATOM 690 O O . GLY A 1 85 ? 2.334 11.077 0.751 1.00 94.56 85 GLY A O 1
ATOM 691 N N . HIS A 1 86 ? 2.979 10.501 -1.310 1.00 95.75 86 HIS A N 1
ATOM 692 C CA . HIS A 1 86 ? 3.170 9.085 -0.975 1.00 95.75 86 HIS A CA 1
ATOM 693 C C . HIS A 1 86 ? 4.370 8.877 -0.045 1.00 95.75 86 HIS A C 1
ATOM 695 O O . HIS A 1 86 ? 4.268 8.120 0.915 1.00 95.75 86 HIS A O 1
ATOM 701 N N . GLU A 1 87 ? 5.477 9.590 -0.284 1.00 96.44 87 GLU A N 1
ATOM 702 C CA . GLU A 1 87 ? 6.638 9.553 0.617 1.00 96.44 87 GLU A CA 1
ATOM 703 C C . GLU A 1 87 ? 6.241 9.964 2.040 1.00 96.44 87 GLU A C 1
ATOM 705 O O . GLU A 1 87 ? 6.593 9.288 3.000 1.00 96.44 87 GLU A O 1
ATOM 710 N N . ALA A 1 88 ? 5.466 11.041 2.186 1.00 95.31 88 ALA A N 1
ATOM 711 C CA . ALA A 1 88 ? 5.023 11.521 3.489 1.00 95.31 88 ALA A CA 1
ATOM 712 C C . ALA A 1 88 ? 4.071 10.545 4.193 1.00 95.31 88 ALA A C 1
ATOM 714 O O . ALA A 1 88 ? 4.166 10.403 5.408 1.00 95.31 88 ALA A O 1
ATOM 715 N N . CYS A 1 89 ? 3.226 9.825 3.448 1.00 95.19 89 CYS A N 1
ATOM 716 C CA . CYS A 1 89 ? 2.441 8.714 3.988 1.00 95.19 89 CYS A CA 1
ATOM 717 C C . CYS A 1 89 ? 3.329 7.610 4.577 1.00 95.19 89 CYS A C 1
ATOM 719 O O . CYS A 1 89 ? 3.112 7.184 5.709 1.00 95.19 89 CYS A O 1
ATOM 721 N N . VAL A 1 90 ? 4.340 7.163 3.823 1.00 96.62 90 VAL A N 1
ATOM 722 C CA . VAL A 1 90 ? 5.262 6.110 4.276 1.00 96.62 90 VAL A CA 1
ATOM 723 C C . VAL A 1 90 ? 6.017 6.560 5.525 1.00 96.62 90 VAL A C 1
ATOM 725 O O . VAL A 1 90 ? 5.966 5.886 6.550 1.00 96.62 90 VAL A O 1
ATOM 728 N N . LEU A 1 91 ? 6.661 7.726 5.463 1.00 95.62 91 LEU A N 1
ATOM 729 C CA . LEU A 1 91 ? 7.482 8.251 6.556 1.00 95.62 91 LEU A CA 1
ATOM 730 C C . LEU A 1 91 ? 6.648 8.612 7.794 1.00 95.62 91 LEU A C 1
ATOM 732 O O . LEU A 1 91 ? 7.088 8.413 8.922 1.00 95.62 91 LEU A O 1
ATOM 736 N N . GLY A 1 92 ? 5.439 9.139 7.589 1.00 94.50 92 GLY A N 1
ATOM 737 C CA . GLY A 1 92 ? 4.536 9.560 8.658 1.00 94.50 92 GLY A CA 1
ATOM 738 C C . GLY A 1 92 ? 3.858 8.406 9.392 1.00 94.50 92 GLY A C 1
ATOM 739 O O . GLY A 1 92 ? 3.341 8.626 10.484 1.00 94.50 92 GLY A O 1
ATOM 740 N N . SER A 1 93 ? 3.870 7.191 8.829 1.00 94.94 93 SER A N 1
ATOM 741 C CA . SER A 1 93 ? 3.305 6.008 9.489 1.00 94.94 93 SER A CA 1
ATOM 742 C C . SER A 1 93 ? 4.047 5.631 10.776 1.00 94.94 93 SER A C 1
ATOM 744 O O . SER A 1 93 ? 3.446 5.048 11.671 1.00 94.94 93 SER A O 1
ATOM 746 N N . GLY A 1 94 ? 5.342 5.963 10.872 1.00 92.50 94 GLY A N 1
ATOM 747 C CA . GLY A 1 94 ? 6.216 5.537 11.970 1.00 92.50 94 GLY A CA 1
ATOM 748 C C . GLY A 1 94 ? 6.551 4.040 11.963 1.00 92.50 94 GLY A C 1
ATOM 749 O O . GLY A 1 94 ? 7.312 3.583 12.818 1.00 92.50 94 GLY A O 1
ATOM 750 N N . GLU A 1 95 ? 6.019 3.281 11.002 1.00 92.12 95 GLU A N 1
ATOM 751 C CA . GLU A 1 95 ? 6.225 1.843 10.891 1.00 92.12 95 GLU A CA 1
ATOM 752 C C . GLU A 1 95 ? 7.586 1.519 10.281 1.00 92.12 95 GLU A C 1
ATOM 754 O O . GLU A 1 95 ? 8.082 2.199 9.380 1.00 92.12 95 GLU A O 1
ATOM 759 N N . ARG A 1 96 ? 8.192 0.436 10.770 1.00 86.00 96 ARG A N 1
ATOM 760 C CA . ARG A 1 96 ? 9.533 0.021 10.344 1.00 86.00 96 ARG A CA 1
ATOM 761 C C . ARG A 1 96 ? 9.530 -0.974 9.199 1.00 86.00 96 ARG A C 1
ATOM 763 O O . ARG A 1 96 ? 10.567 -1.102 8.563 1.00 86.00 96 ARG A O 1
ATOM 770 N N . ALA A 1 97 ? 8.424 -1.672 8.949 1.00 95.00 97 ALA A N 1
ATOM 771 C CA . ALA A 1 97 ? 8.308 -2.684 7.904 1.00 95.00 97 ALA A CA 1
ATOM 772 C C . ALA A 1 97 ? 7.108 -2.377 7.007 1.00 95.00 97 ALA A C 1
ATOM 774 O O . ALA A 1 97 ? 5.962 -2.492 7.437 1.00 95.00 97 ALA A O 1
ATOM 775 N N . ILE A 1 98 ? 7.366 -1.972 5.762 1.00 96.88 98 ILE A N 1
ATOM 776 C CA . ILE A 1 98 ? 6.315 -1.529 4.841 1.00 96.88 98 ILE A CA 1
ATOM 777 C C . ILE A 1 98 ? 6.492 -2.216 3.493 1.00 96.88 98 ILE A C 1
ATOM 779 O O . ILE A 1 98 ? 7.556 -2.134 2.882 1.00 96.88 98 ILE A O 1
ATOM 783 N N . LEU A 1 99 ? 5.432 -2.859 3.006 1.00 96.50 99 LEU A N 1
ATOM 784 C CA . LEU A 1 99 ? 5.375 -3.420 1.660 1.00 96.50 99 LEU A CA 1
ATOM 785 C C . LEU A 1 99 ? 4.591 -2.478 0.744 1.00 96.50 99 LEU A C 1
ATOM 787 O O . LEU A 1 99 ? 3.372 -2.347 0.859 1.00 96.50 99 LEU A O 1
ATOM 791 N N . LEU A 1 100 ? 5.299 -1.836 -0.180 1.00 97.31 100 LEU A N 1
ATOM 792 C CA . LEU A 1 100 ? 4.729 -1.031 -1.252 1.00 97.31 100 LEU A CA 1
ATOM 793 C C . LEU A 1 100 ? 4.166 -1.968 -2.322 1.00 97.31 100 LEU A C 1
ATOM 795 O O . LEU A 1 100 ? 4.874 -2.824 -2.848 1.00 97.31 100 LEU A O 1
ATOM 799 N N . ILE A 1 101 ? 2.888 -1.808 -2.652 1.00 95.50 101 ILE A N 1
ATOM 800 C CA . ILE A 1 101 ? 2.179 -2.672 -3.602 1.00 95.50 101 ILE A CA 1
ATOM 801 C C . ILE A 1 101 ? 1.673 -1.789 -4.756 1.00 95.50 101 ILE A C 1
ATOM 803 O O . ILE A 1 101 ? 0.500 -1.397 -4.757 1.00 95.50 101 ILE A O 1
ATOM 807 N N . PRO A 1 102 ? 2.546 -1.409 -5.713 1.00 93.56 102 PRO A N 1
ATOM 808 C CA . PRO A 1 102 ? 2.118 -0.719 -6.923 1.00 93.56 102 PRO A CA 1
ATOM 809 C C . PRO A 1 102 ? 1.111 -1.575 -7.697 1.00 93.56 102 PRO A C 1
ATOM 811 O O . PRO A 1 102 ? 1.417 -2.696 -8.103 1.00 93.56 102 PRO A O 1
ATOM 814 N N . ASP A 1 103 ? -0.089 -1.041 -7.907 1.00 89.31 103 ASP A N 1
ATOM 815 C CA . ASP A 1 103 ? -1.164 -1.699 -8.651 1.00 89.31 103 ASP A CA 1
ATOM 816 C C . ASP A 1 103 ? -1.516 -0.929 -9.924 1.00 89.31 103 ASP A C 1
ATOM 818 O O . ASP A 1 103 ? -1.651 0.297 -9.939 1.00 89.31 103 ASP A O 1
ATOM 822 N N . PHE A 1 104 ? -1.736 -1.675 -11.000 1.00 81.00 104 PHE A N 1
ATOM 823 C CA . PHE A 1 104 ? -2.253 -1.152 -12.249 1.00 81.00 104 PHE A CA 1
ATOM 824 C C . PHE A 1 104 ? -3.718 -1.563 -12.407 1.00 81.00 104 PHE A C 1
ATOM 826 O O . PHE A 1 104 ? -4.047 -2.745 -12.491 1.00 81.00 104 PHE A O 1
ATOM 833 N N . ASN A 1 105 ? -4.617 -0.578 -12.515 1.00 71.62 105 ASN A N 1
ATOM 834 C CA . ASN A 1 105 ? -5.993 -0.847 -12.922 1.00 71.62 105 ASN A CA 1
ATOM 835 C C . ASN A 1 105 ? -6.085 -0.773 -14.458 1.00 71.62 105 ASN A C 1
ATOM 837 O O . ASN A 1 105 ? -6.134 0.339 -14.987 1.00 71.62 105 ASN A O 1
ATOM 841 N N . PRO A 1 106 ? -6.170 -1.913 -15.171 1.00 61.84 106 PRO A N 1
ATOM 842 C CA . PRO A 1 106 ? -6.174 -1.949 -16.635 1.00 61.84 106 PRO A CA 1
ATOM 843 C C . PRO A 1 106 ? -7.418 -1.332 -17.277 1.00 61.84 106 PRO A C 1
ATOM 845 O O . PRO A 1 106 ? -7.455 -1.180 -18.494 1.00 61.84 106 PRO A O 1
ATOM 848 N N . TRP A 1 107 ? -8.441 -1.001 -16.485 1.00 60.91 107 TRP A N 1
ATOM 849 C CA . TRP A 1 107 ? -9.653 -0.336 -16.963 1.00 60.91 107 TRP A CA 1
ATOM 850 C C . TRP A 1 107 ? -9.605 1.185 -16.816 1.00 60.91 107 TRP A C 1
ATOM 852 O O . TRP A 1 107 ? -10.477 1.867 -17.349 1.00 60.91 107 TRP A O 1
ATOM 862 N N . LYS A 1 108 ? -8.614 1.734 -16.099 1.00 63.31 108 LYS A N 1
ATOM 863 C CA . LYS A 1 108 ? -8.317 3.170 -16.170 1.00 63.31 108 LYS A CA 1
ATOM 864 C C . LYS A 1 108 ? -7.602 3.415 -17.505 1.00 63.31 108 LYS A C 1
ATOM 866 O O . LYS A 1 108 ? -6.778 2.597 -17.897 1.00 63.31 108 LYS A O 1
ATOM 871 N N . GLU A 1 109 ? -8.000 4.473 -18.215 1.00 54.25 109 GLU A N 1
ATOM 872 C CA . GLU A 1 109 ? -7.658 4.763 -19.620 1.00 54.25 109 GLU A CA 1
ATOM 873 C C . GLU A 1 109 ? -6.200 4.484 -20.011 1.00 54.25 109 GLU A C 1
ATOM 875 O O . GLU A 1 109 ? -5.292 4.589 -19.184 1.00 54.25 109 GLU A O 1
ATOM 880 N N . LYS A 1 110 ? -6.014 4.157 -21.304 1.00 56.69 110 LYS A N 1
ATOM 881 C CA . LYS A 1 110 ? -4.738 3.845 -21.966 1.00 56.69 110 LYS A CA 1
ATOM 882 C C . LYS A 1 110 ? -3.586 4.636 -21.361 1.00 56.69 110 LYS A C 1
ATOM 884 O O . LYS A 1 110 ? -3.438 5.835 -21.582 1.00 56.69 110 LYS A O 1
ATOM 889 N N . ARG A 1 111 ? -2.761 3.923 -20.613 1.00 57.66 111 ARG A N 1
ATOM 890 C CA . ARG A 1 111 ? -1.466 4.413 -20.201 1.00 57.66 111 ARG A CA 1
ATOM 891 C C . ARG A 1 111 ? -0.425 3.960 -21.204 1.00 57.66 111 ARG A C 1
ATOM 893 O O . ARG A 1 111 ? -0.062 2.787 -21.213 1.00 57.66 111 ARG A O 1
ATOM 900 N N . ASP A 1 112 ? 0.098 4.915 -21.956 1.00 57.47 112 ASP A N 1
ATOM 901 C CA . ASP A 1 112 ? 1.445 4.832 -22.520 1.00 57.47 112 ASP A CA 1
ATOM 902 C C . ASP A 1 112 ? 2.454 5.139 -21.396 1.00 57.47 112 ASP A C 1
ATOM 904 O O . ASP A 1 112 ? 3.190 6.119 -21.454 1.00 57.47 112 ASP A O 1
ATOM 908 N N . THR A 1 113 ? 2.407 4.388 -20.287 1.00 67.12 113 THR A N 1
ATOM 909 C CA . THR A 1 113 ? 3.291 4.646 -19.140 1.00 67.12 113 THR A CA 1
ATOM 910 C C . THR A 1 113 ? 4.496 3.741 -19.144 1.00 67.12 113 THR A C 1
ATOM 912 O O . THR A 1 113 ? 4.380 2.526 -19.297 1.00 67.12 113 THR A O 1
ATOM 915 N N . ASP A 1 114 ? 5.626 4.369 -18.861 1.00 83.06 114 ASP A N 1
ATOM 916 C CA . ASP A 1 114 ? 6.873 3.751 -18.459 1.00 83.06 114 ASP A CA 1
ATOM 917 C C . ASP A 1 114 ? 6.701 3.049 -17.095 1.00 83.06 114 ASP A C 1
ATOM 919 O O . ASP A 1 114 ? 6.888 3.649 -16.034 1.00 83.06 114 ASP A O 1
ATOM 923 N N . LEU A 1 115 ? 6.276 1.775 -17.120 1.00 86.25 115 LEU A N 1
ATOM 924 C CA . LEU A 1 115 ? 6.132 0.944 -15.913 1.00 86.25 115 LEU A CA 1
ATOM 925 C C . LEU A 1 115 ? 7.472 0.822 -15.188 1.00 86.25 115 LEU A C 1
ATOM 927 O O . LEU A 1 115 ? 7.524 0.750 -13.959 1.00 86.25 115 LEU A O 1
ATOM 931 N N . TRP A 1 116 ? 8.551 0.795 -15.966 1.00 85.50 116 TRP A N 1
ATOM 932 C CA . TRP A 1 116 ? 9.899 0.723 -15.449 1.00 85.50 116 TRP A CA 1
ATOM 933 C C . TRP A 1 116 ? 10.298 2.002 -14.713 1.00 85.50 116 TRP A C 1
ATOM 935 O O . TRP A 1 116 ? 10.813 1.926 -13.600 1.00 85.50 116 TRP A O 1
ATOM 945 N N . GLY A 1 117 ? 9.980 3.171 -15.264 1.00 86.12 117 GLY A N 1
ATOM 946 C CA . GLY A 1 117 ? 10.139 4.463 -14.595 1.00 86.12 117 GLY A CA 1
ATOM 947 C C . GLY A 1 117 ? 9.351 4.559 -13.288 1.00 86.12 117 GLY A C 1
ATOM 948 O O . GLY A 1 117 ? 9.890 5.003 -12.275 1.00 86.12 117 GLY A O 1
ATOM 949 N N . GLU A 1 118 ? 8.105 4.073 -13.257 1.00 87.94 118 GLU A N 1
ATOM 950 C CA . GLU A 1 118 ? 7.309 4.014 -12.019 1.00 87.94 118 GLU A CA 1
ATOM 951 C C . GLU A 1 118 ? 7.969 3.125 -10.951 1.00 87.94 118 GLU A C 1
ATOM 953 O O . GLU A 1 118 ? 8.071 3.512 -9.783 1.00 87.94 118 GLU A O 1
ATOM 958 N N . PHE A 1 119 ? 8.464 1.951 -11.352 1.00 89.94 119 PHE A N 1
ATOM 959 C CA . PHE A 1 119 ? 9.210 1.059 -10.467 1.00 89.94 119 PHE A CA 1
ATOM 960 C C . PHE A 1 119 ? 10.532 1.680 -9.989 1.00 89.94 119 PHE A C 1
ATOM 962 O O . PHE A 1 119 ? 10.858 1.591 -8.804 1.00 89.94 119 PHE A O 1
ATOM 969 N N . LYS A 1 120 ? 11.271 2.351 -10.881 1.00 88.56 120 LYS A N 1
ATOM 970 C CA . LYS A 1 120 ? 12.543 3.021 -10.583 1.00 88.56 120 LYS A CA 1
ATOM 971 C C . LYS A 1 120 ? 12.385 4.029 -9.452 1.00 88.56 120 LYS A C 1
ATOM 973 O O . LYS A 1 120 ? 13.175 4.009 -8.514 1.00 88.56 120 LYS A O 1
ATOM 978 N N . GLU A 1 121 ? 11.368 4.885 -9.514 1.00 91.69 121 GLU A N 1
ATOM 979 C CA . GLU A 1 121 ? 11.116 5.897 -8.481 1.00 91.69 121 GLU A CA 1
ATOM 980 C C . GLU A 1 121 ? 10.824 5.263 -7.113 1.00 91.69 121 GLU A C 1
ATOM 982 O O . GLU A 1 121 ? 11.349 5.714 -6.090 1.00 91.69 121 GLU A O 1
ATOM 987 N N . LEU A 1 122 ? 10.045 4.175 -7.086 1.00 93.12 122 LEU A N 1
ATOM 988 C CA . LEU A 1 122 ? 9.788 3.409 -5.864 1.00 93.12 122 LEU A CA 1
ATOM 989 C C . LEU A 1 122 ? 11.079 2.807 -5.303 1.00 93.12 122 LEU A C 1
ATOM 991 O O . LEU A 1 122 ? 11.361 2.965 -4.117 1.00 93.12 122 LEU A O 1
ATOM 995 N N . TYR A 1 123 ? 11.884 2.161 -6.146 1.00 91.31 123 TYR A N 1
ATOM 996 C CA . TYR A 1 123 ? 13.156 1.570 -5.734 1.00 91.31 123 TYR A CA 1
ATOM 997 C C . TYR A 1 123 ? 14.140 2.626 -5.216 1.00 91.31 123 TYR A C 1
ATOM 999 O O . TYR A 1 123 ? 14.743 2.459 -4.159 1.00 91.31 123 TYR A O 1
ATOM 1007 N N . LEU A 1 124 ? 14.291 3.755 -5.912 1.00 90.81 124 LEU A N 1
ATOM 1008 C CA . LEU A 1 124 ? 15.157 4.842 -5.451 1.00 90.81 124 LEU A CA 1
ATOM 1009 C C . LEU A 1 124 ? 14.702 5.374 -4.089 1.00 90.81 124 LEU A C 1
ATOM 1011 O O . LEU A 1 124 ? 15.532 5.672 -3.227 1.00 90.81 124 LEU A O 1
ATOM 1015 N N . PHE A 1 125 ? 13.389 5.444 -3.860 1.00 94.00 125 PHE A N 1
ATOM 1016 C CA . PHE A 1 125 ? 12.851 5.781 -2.552 1.00 94.00 125 PHE A CA 1
ATOM 1017 C C . PHE A 1 125 ? 13.218 4.737 -1.484 1.00 94.00 125 PHE A C 1
ATOM 1019 O O . PHE A 1 125 ? 13.643 5.138 -0.398 1.00 94.00 125 PHE A O 1
ATOM 1026 N N . THR A 1 126 ? 13.148 3.430 -1.764 1.00 92.19 126 THR A N 1
ATOM 1027 C CA . THR A 1 126 ? 13.584 2.413 -0.786 1.00 92.19 126 THR A CA 1
ATOM 1028 C C . THR A 1 126 ? 15.079 2.507 -0.493 1.00 92.19 126 THR A C 1
ATOM 1030 O O . THR A 1 126 ? 15.485 2.437 0.663 1.00 92.19 126 THR A O 1
ATOM 1033 N N . GLN A 1 127 ? 15.907 2.766 -1.510 1.00 88.31 127 GLN A N 1
ATOM 1034 C CA . GLN A 1 127 ? 17.353 2.935 -1.335 1.00 88.31 127 GLN A CA 1
ATOM 1035 C C . GLN A 1 127 ? 17.731 4.195 -0.557 1.00 88.31 127 GLN A C 1
ATOM 1037 O O . GLN A 1 127 ? 18.754 4.210 0.127 1.00 88.31 127 GLN A O 1
ATOM 1042 N N . LYS A 1 128 ? 16.929 5.258 -0.649 1.00 92.44 128 LYS A N 1
ATOM 1043 C CA . LYS A 1 128 ? 17.162 6.497 0.097 1.00 92.44 128 LYS A CA 1
ATOM 1044 C C . LYS A 1 128 ? 16.833 6.363 1.587 1.00 92.44 128 LYS A C 1
ATOM 1046 O O . LYS A 1 128 ? 17.414 7.087 2.389 1.00 92.44 128 LYS A O 1
ATOM 1051 N N . ASN A 1 129 ? 15.930 5.454 1.951 1.00 92.00 129 ASN A N 1
ATOM 1052 C CA . ASN A 1 129 ? 15.423 5.290 3.315 1.00 92.00 129 ASN A CA 1
ATOM 1053 C C . ASN A 1 129 ? 15.762 3.890 3.855 1.00 92.00 129 ASN A C 1
ATOM 1055 O O . ASN A 1 129 ? 14.875 3.140 4.250 1.00 92.00 129 ASN A O 1
ATOM 1059 N N . LYS A 1 130 ? 17.053 3.513 3.831 1.00 87.06 130 LYS A N 1
ATOM 1060 C CA . LYS A 1 130 ? 17.536 2.174 4.248 1.00 87.06 130 LYS A CA 1
ATOM 1061 C C . LYS A 1 130 ? 17.348 1.880 5.740 1.00 87.06 130 LYS A C 1
ATOM 1063 O O . LYS A 1 130 ? 17.520 0.744 6.168 1.00 87.06 130 LYS A O 1
ATOM 1068 N N . ASP A 1 131 ? 17.083 2.910 6.533 1.00 88.62 131 ASP A N 1
ATOM 1069 C CA . ASP A 1 131 ? 16.710 2.811 7.942 1.00 88.62 131 ASP A CA 1
ATOM 1070 C C . ASP A 1 131 ? 15.285 2.268 8.137 1.00 88.62 131 ASP A C 1
ATOM 1072 O O . ASP A 1 131 ? 14.956 1.777 9.218 1.00 88.62 131 ASP A O 1
ATOM 1076 N N . LEU A 1 132 ? 14.469 2.296 7.081 1.00 89.94 132 LEU A N 1
ATOM 1077 C CA . LEU A 1 132 ? 13.170 1.645 7.006 1.00 89.94 132 LEU A CA 1
ATOM 1078 C C . LEU A 1 132 ? 13.305 0.306 6.264 1.00 89.94 132 LEU A C 1
ATOM 1080 O O . LEU A 1 132 ? 13.941 0.223 5.213 1.00 89.94 132 LEU A O 1
ATOM 1084 N N . ASN A 1 133 ? 12.662 -0.751 6.767 1.00 93.31 133 ASN A N 1
ATOM 1085 C CA . ASN A 1 133 ? 12.524 -2.011 6.033 1.00 93.31 133 ASN A CA 1
ATOM 1086 C C . ASN A 1 133 ? 11.416 -1.844 4.983 1.00 93.31 133 ASN A C 1
ATOM 1088 O O . ASN A 1 133 ? 10.251 -2.180 5.214 1.00 93.31 133 ASN A O 1
ATOM 1092 N N . LEU A 1 134 ? 11.777 -1.258 3.842 1.00 94.94 134 LEU A N 1
ATOM 1093 C CA . LEU A 1 134 ? 10.869 -1.032 2.721 1.00 94.94 134 LEU A CA 1
ATOM 1094 C C . LEU A 1 134 ? 10.997 -2.145 1.685 1.00 94.94 134 LEU A C 1
ATOM 1096 O O . LEU A 1 134 ? 12.089 -2.453 1.208 1.00 94.94 134 LEU A O 1
ATOM 1100 N N . PHE A 1 135 ? 9.851 -2.687 1.296 1.00 95.25 135 PHE A N 1
ATOM 1101 C CA . PHE A 1 135 ? 9.728 -3.748 0.310 1.00 95.25 135 PHE A CA 1
ATOM 1102 C C . PHE A 1 135 ? 8.820 -3.302 -0.839 1.00 95.25 135 PHE A C 1
ATOM 1104 O O . PHE A 1 135 ? 7.973 -2.429 -0.658 1.00 95.25 135 PHE A O 1
ATOM 1111 N N . ILE A 1 136 ? 8.961 -3.906 -2.019 1.00 94.38 136 ILE A N 1
ATOM 1112 C CA . ILE A 1 136 ? 8.137 -3.625 -3.199 1.00 94.38 136 ILE A CA 1
ATOM 1113 C C . ILE A 1 136 ? 7.612 -4.940 -3.768 1.00 94.38 136 ILE A C 1
ATOM 1115 O O . ILE A 1 136 ? 8.387 -5.826 -4.119 1.00 94.38 136 ILE A O 1
ATOM 1119 N N . TYR A 1 137 ? 6.295 -5.039 -3.938 1.00 93.19 137 TYR A N 1
ATOM 1120 C CA . TYR A 1 137 ? 5.669 -6.108 -4.708 1.00 93.19 137 TYR A CA 1
ATOM 1121 C C . TYR A 1 137 ? 5.302 -5.628 -6.116 1.00 93.19 137 TYR A C 1
ATOM 1123 O O . TYR A 1 137 ? 4.347 -4.877 -6.302 1.00 93.19 137 TYR A O 1
ATOM 1131 N N . THR A 1 138 ? 6.027 -6.093 -7.134 1.00 89.94 138 THR A N 1
ATOM 1132 C CA . THR A 1 138 ? 5.845 -5.660 -8.533 1.00 89.94 138 THR A CA 1
ATOM 1133 C C . THR A 1 138 ? 4.735 -6.402 -9.285 1.00 89.94 138 THR A C 1
ATOM 1135 O O . THR A 1 138 ? 4.407 -6.035 -10.414 1.00 89.94 138 THR A O 1
ATOM 1138 N N . GLY A 1 139 ? 4.132 -7.439 -8.691 1.00 86.38 139 GLY A N 1
ATOM 1139 C CA . GLY A 1 139 ? 3.249 -8.364 -9.415 1.00 86.38 139 GLY A CA 1
ATOM 1140 C C . GLY A 1 139 ? 1.969 -7.742 -9.958 1.00 86.38 139 GLY A C 1
ATOM 1141 O O . GLY A 1 139 ? 1.470 -8.170 -10.999 1.00 86.38 139 GLY A O 1
ATOM 1142 N N . PHE A 1 140 ? 1.455 -6.703 -9.302 1.00 90.00 140 PHE A N 1
ATOM 1143 C CA . PHE A 1 140 ? 0.263 -6.000 -9.776 1.00 90.00 140 PHE A CA 1
ATOM 1144 C C . PHE A 1 140 ? 0.577 -4.881 -10.769 1.00 90.00 140 PHE A C 1
ATOM 1146 O O . PHE A 1 140 ? -0.251 -4.603 -11.635 1.00 90.00 140 PHE A O 1
ATOM 1153 N N . LEU A 1 141 ? 1.785 -4.314 -10.732 1.00 86.69 141 LEU A N 1
ATOM 1154 C CA . LEU A 1 141 ? 2.234 -3.300 -11.689 1.00 86.69 141 LEU A CA 1
ATOM 1155 C C . LEU A 1 141 ? 2.265 -3.852 -13.125 1.00 86.69 141 LEU A C 1
ATOM 1157 O O . LEU A 1 141 ? 1.845 -3.185 -14.068 1.00 86.69 141 LEU A O 1
ATOM 1161 N N . ALA A 1 142 ? 2.693 -5.108 -13.290 1.00 80.12 142 ALA A N 1
ATOM 1162 C CA . ALA A 1 142 ? 2.760 -5.782 -14.588 1.00 80.12 142 ALA A CA 1
ATOM 1163 C C . ALA A 1 142 ? 1.438 -6.436 -15.030 1.00 80.12 142 ALA A C 1
ATOM 1165 O O . ALA A 1 142 ? 1.345 -6.959 -16.149 1.00 80.12 142 ALA A O 1
ATOM 1166 N N . ALA A 1 143 ? 0.409 -6.438 -14.178 1.00 83.62 143 ALA A N 1
ATOM 1167 C CA . ALA A 1 143 ? -0.803 -7.207 -14.416 1.00 83.62 143 ALA A CA 1
ATOM 1168 C C . ALA A 1 143 ? -1.588 -6.693 -15.638 1.00 83.62 143 ALA A C 1
ATOM 1170 O O . ALA A 1 143 ? -1.669 -5.497 -15.920 1.00 83.62 143 ALA A O 1
ATOM 1171 N N . LYS A 1 144 ? -2.190 -7.624 -16.389 1.00 81.75 144 LYS A N 1
ATOM 1172 C CA . LYS A 1 144 ? -3.108 -7.322 -17.510 1.00 81.75 144 LYS A CA 1
ATOM 1173 C C . LYS A 1 144 ? -4.584 -7.337 -17.087 1.00 81.75 144 LYS A C 1
ATOM 1175 O O . LYS A 1 144 ? -5.464 -7.030 -17.883 1.00 81.75 144 LYS A O 1
ATOM 1180 N N . ARG A 1 145 ? -4.858 -7.705 -15.833 1.00 83.44 145 ARG A N 1
ATOM 1181 C CA . ARG A 1 145 ? -6.190 -7.775 -15.218 1.00 83.44 145 ARG A CA 1
ATOM 1182 C C . ARG A 1 145 ? -6.204 -6.936 -13.949 1.00 83.44 145 ARG A C 1
ATOM 1184 O O . ARG A 1 145 ? -5.156 -6.742 -13.343 1.00 83.44 145 ARG A O 1
ATOM 1191 N N . ALA A 1 146 ? -7.378 -6.462 -13.552 1.00 85.75 146 ALA A N 1
ATOM 1192 C CA . ALA A 1 146 ? -7.496 -5.760 -12.286 1.00 85.75 146 ALA A CA 1
ATOM 1193 C C . ALA A 1 146 ? -7.271 -6.714 -11.113 1.00 85.75 146 ALA A C 1
ATOM 1195 O O . ALA A 1 146 ? -7.675 -7.881 -11.171 1.00 85.75 146 ALA A O 1
ATOM 1196 N N . ASN A 1 147 ? -6.718 -6.175 -10.028 1.00 88.00 147 ASN A N 1
ATOM 1197 C CA . ASN A 1 147 ? -6.397 -6.916 -8.812 1.00 88.00 147 ASN A CA 1
ATOM 1198 C C . ASN A 1 147 ? -7.114 -6.290 -7.604 1.00 88.00 147 ASN A C 1
ATOM 1200 O O . ASN A 1 147 ? -6.471 -5.658 -6.767 1.00 88.00 147 ASN A O 1
ATOM 1204 N N . PRO A 1 148 ? -8.455 -6.424 -7.488 1.00 91.75 148 PRO A N 1
ATOM 1205 C CA . PRO A 1 148 ? -9.183 -5.876 -6.346 1.00 91.75 148 PRO A CA 1
ATOM 1206 C C . PRO A 1 148 ? -8.563 -6.347 -5.030 1.00 91.75 148 PRO A C 1
ATOM 1208 O O . PRO A 1 148 ? -8.263 -7.534 -4.907 1.00 91.75 148 PRO A O 1
ATOM 1211 N N . THR A 1 149 ? -8.436 -5.464 -4.040 1.00 94.56 149 THR A N 1
ATOM 1212 C CA . THR A 1 149 ? -7.775 -5.764 -2.756 1.00 94.56 149 THR A CA 1
ATOM 1213 C C . THR A 1 149 ? -8.309 -7.035 -2.090 1.00 94.56 149 THR A C 1
ATOM 1215 O O . THR A 1 149 ? -7.539 -7.871 -1.626 1.00 94.56 149 THR A O 1
ATOM 1218 N N . VAL A 1 150 ? -9.629 -7.248 -2.151 1.00 95.75 150 VAL A N 1
ATOM 1219 C CA . VAL A 1 150 ? -10.309 -8.449 -1.629 1.00 95.75 150 VAL A CA 1
ATOM 1220 C C . VAL A 1 150 ? -9.810 -9.763 -2.246 1.00 95.75 150 VAL A C 1
ATOM 1222 O O . VAL A 1 150 ? -9.873 -10.811 -1.621 1.00 95.75 150 VAL A O 1
ATOM 1225 N N . SER A 1 151 ? -9.278 -9.735 -3.470 1.00 92.81 151 SER A N 1
ATOM 1226 C CA . SER A 1 151 ? -8.836 -10.951 -4.164 1.00 92.81 151 SER A CA 1
ATOM 1227 C C . SER A 1 151 ? -7.538 -11.544 -3.607 1.00 92.81 151 SER A C 1
ATOM 1229 O O . SER A 1 151 ? -7.285 -12.732 -3.839 1.00 92.81 151 SER A O 1
ATOM 1231 N N . TRP A 1 152 ? -6.744 -10.750 -2.882 1.00 93.88 152 TRP A N 1
ATOM 1232 C CA . TRP A 1 152 ? -5.424 -11.137 -2.383 1.00 93.88 152 TRP A CA 1
ATOM 1233 C C . TRP A 1 152 ? -5.242 -10.883 -0.884 1.00 93.88 152 TRP A C 1
ATOM 1235 O O . TRP A 1 152 ? -4.694 -11.754 -0.214 1.00 93.88 152 TRP A O 1
ATOM 1245 N N . LEU A 1 153 ? -5.733 -9.767 -0.330 1.00 95.06 153 LEU A N 1
ATOM 1246 C CA . LEU A 1 153 ? -5.464 -9.400 1.068 1.00 95.06 153 LEU A CA 1
ATOM 1247 C C . LEU A 1 153 ? -5.930 -10.463 2.077 1.00 95.06 153 LEU A C 1
ATOM 1249 O O . LEU A 1 153 ? -5.116 -10.852 2.918 1.00 95.06 153 LEU A O 1
ATOM 1253 N N . PRO A 1 154 ? -7.161 -11.012 1.984 1.00 95.31 154 PRO A N 1
ATOM 1254 C CA . PRO A 1 154 ? -7.614 -12.046 2.915 1.00 95.31 154 PRO A CA 1
ATOM 1255 C C . PRO A 1 154 ? -6.749 -13.315 2.899 1.00 95.31 154 PRO A C 1
ATOM 1257 O O . PRO A 1 154 ? -6.692 -14.031 3.894 1.00 95.31 154 PRO A O 1
ATOM 1260 N N . LYS A 1 155 ? -6.061 -13.586 1.781 1.00 93.69 155 LYS A N 1
ATOM 1261 C CA . LYS A 1 155 ? -5.270 -14.804 1.547 1.00 93.69 155 LYS A CA 1
ATOM 1262 C C . LYS A 1 155 ? -3.814 -14.674 1.982 1.00 93.69 155 LYS A C 1
ATOM 1264 O O . LYS A 1 155 ? -3.092 -15.667 1.942 1.00 93.69 155 LYS A O 1
ATOM 1269 N N . LEU A 1 156 ? -3.362 -13.473 2.346 1.00 91.19 156 LEU A N 1
ATOM 1270 C CA . LEU A 1 156 ? -1.988 -13.285 2.790 1.00 91.19 156 LEU A CA 1
ATOM 1271 C C . LEU A 1 156 ? -1.766 -13.976 4.146 1.00 91.19 156 LEU A C 1
ATOM 1273 O O . LEU A 1 156 ? -2.606 -13.820 5.044 1.00 91.19 156 LEU A O 1
ATOM 1277 N N . PRO A 1 157 ? -0.631 -14.676 4.336 1.00 90.00 157 PRO A N 1
ATOM 1278 C CA . PRO A 1 157 ? -0.300 -15.397 5.568 1.00 90.00 157 PRO A CA 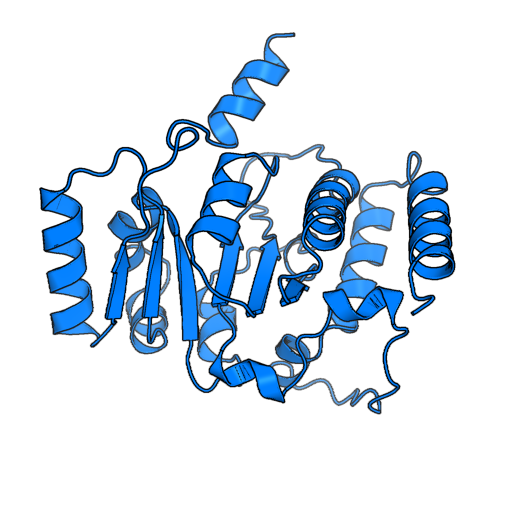1
ATOM 1279 C C . PRO A 1 157 ? 0.200 -14.454 6.680 1.00 90.00 157 PRO A C 1
ATOM 1281 O O . PRO A 1 157 ? 1.115 -14.780 7.430 1.00 90.00 157 PRO A O 1
ATOM 1284 N N . LEU A 1 158 ? -0.378 -13.255 6.768 1.00 91.62 158 LEU A N 1
ATOM 1285 C CA . LEU A 1 158 ? -0.045 -12.259 7.779 1.00 91.62 158 LEU A CA 1
ATOM 1286 C C . LEU A 1 158 ? -0.869 -12.499 9.039 1.00 91.62 158 LEU A C 1
ATOM 1288 O O . LEU A 1 158 ? -2.082 -12.719 8.953 1.00 91.62 158 LEU A O 1
ATOM 1292 N N . GLN A 1 159 ? -0.205 -12.400 10.193 1.00 90.62 159 GLN A N 1
ATOM 1293 C CA . GLN A 1 159 ? -0.864 -12.477 11.498 1.00 90.62 159 GLN A CA 1
ATOM 1294 C C . GLN A 1 159 ? -1.820 -11.304 11.707 1.00 90.62 159 GLN A C 1
ATOM 1296 O O . GLN A 1 159 ? -2.891 -11.494 12.273 1.00 90.62 159 GLN A O 1
ATOM 1301 N N . ARG A 1 16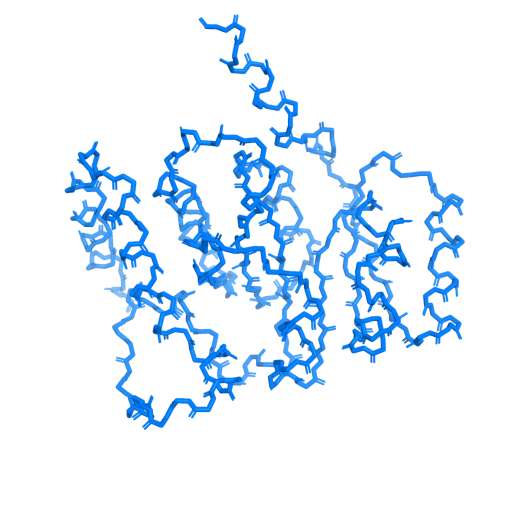0 ? -1.430 -10.114 11.232 1.00 94.94 160 ARG A N 1
ATOM 1302 C CA . ARG A 1 160 ? -2.250 -8.903 11.244 1.00 94.94 160 ARG A CA 1
ATOM 1303 C C . ARG A 1 160 ? -2.213 -8.238 9.875 1.00 94.94 160 ARG A C 1
ATOM 1305 O O . ARG A 1 160 ? -1.145 -8.040 9.300 1.00 94.94 160 ARG A O 1
ATOM 1312 N N . LYS A 1 161 ? -3.378 -7.902 9.337 1.00 96.62 161 LYS A N 1
ATOM 1313 C CA . LYS A 1 161 ? -3.572 -7.267 8.033 1.00 96.62 161 LYS A CA 1
ATOM 1314 C C . LYS A 1 161 ? -3.784 -5.772 8.246 1.00 96.62 161 LYS A C 1
ATOM 1316 O O . LYS A 1 161 ? -4.876 -5.316 8.580 1.00 96.62 161 LYS A O 1
ATOM 1321 N N . ARG A 1 162 ? -2.699 -5.023 8.057 1.00 98.06 162 ARG A N 1
ATOM 1322 C CA . ARG A 1 162 ? -2.600 -3.580 8.302 1.00 98.06 162 ARG A CA 1
ATOM 1323 C C . ARG A 1 162 ? -2.471 -2.863 6.961 1.00 98.06 162 ARG A C 1
ATOM 1325 O O . ARG A 1 162 ? -1.590 -3.219 6.174 1.00 98.06 162 ARG A O 1
ATOM 1332 N N . LEU A 1 163 ? -3.325 -1.881 6.673 1.00 98.06 163 LEU A N 1
ATOM 1333 C CA . LEU A 1 163 ? -3.275 -1.131 5.409 1.00 98.06 163 LEU A CA 1
ATOM 1334 C C . LEU A 1 163 ? -3.003 0.354 5.627 1.00 98.06 163 LEU A C 1
ATOM 1336 O O . LEU A 1 163 ? -3.645 0.983 6.459 1.00 98.06 163 LEU A O 1
ATOM 1340 N N . LEU A 1 164 ? -2.141 0.931 4.793 1.00 98.12 164 LEU A N 1
ATOM 1341 C CA . LEU A 1 164 ? -1.946 2.371 4.653 1.00 98.12 164 LEU A CA 1
ATOM 1342 C C . LEU A 1 164 ? -2.769 2.906 3.478 1.00 98.12 164 LEU A C 1
ATOM 1344 O O . LEU A 1 164 ? -2.708 2.362 2.375 1.00 98.12 164 LEU A O 1
ATOM 1348 N N . MET A 1 165 ? -3.531 3.979 3.690 1.00 96.81 165 MET A N 1
ATOM 1349 C CA . MET A 1 165 ? -4.327 4.626 2.642 1.00 96.81 165 MET A CA 1
ATOM 1350 C C . MET A 1 165 ? -4.564 6.116 2.917 1.00 96.81 165 MET A C 1
ATOM 1352 O O . MET A 1 165 ? -4.381 6.597 4.031 1.00 96.81 165 MET A O 1
ATOM 1356 N N . GLY A 1 166 ? -4.980 6.860 1.889 1.00 95.00 166 GLY A N 1
ATOM 1357 C CA . GLY A 1 166 ? -5.471 8.231 2.055 1.00 95.00 166 GLY A CA 1
ATOM 1358 C C . GLY A 1 166 ? -6.871 8.271 2.672 1.00 95.00 166 GLY A C 1
ATOM 1359 O O . GLY A 1 166 ? -7.636 7.309 2.570 1.00 95.00 166 GLY A O 1
ATOM 1360 N N . ASP A 1 167 ? -7.221 9.392 3.290 1.00 95.25 167 ASP A N 1
ATOM 1361 C CA . ASP A 1 167 ? -8.545 9.627 3.870 1.00 95.25 167 ASP A CA 1
ATOM 1362 C C . ASP A 1 167 ? -9.700 9.569 2.843 1.00 95.25 167 ASP A C 1
ATOM 1364 O O . ASP A 1 167 ? -10.767 9.039 3.140 1.00 95.25 167 ASP A O 1
ATOM 1368 N N . ASP A 1 168 ? -9.479 10.004 1.604 1.00 92.56 168 ASP A N 1
ATOM 1369 C CA . ASP A 1 168 ? -10.396 9.857 0.466 1.00 92.56 168 ASP A CA 1
ATOM 1370 C C . ASP A 1 168 ? -10.755 8.388 0.190 1.00 92.56 168 ASP A C 1
ATOM 1372 O O . ASP A 1 168 ? -11.913 8.014 -0.041 1.00 92.56 168 ASP A O 1
ATOM 1376 N N . THR A 1 169 ? -9.742 7.534 0.267 1.00 94.38 169 THR A N 1
ATOM 1377 C CA . THR A 1 169 ? -9.865 6.092 0.109 1.00 94.38 169 THR A CA 1
ATOM 1378 C C . THR A 1 169 ? -10.564 5.478 1.318 1.00 94.38 169 THR A C 1
ATOM 1380 O O . THR A 1 169 ? -11.516 4.713 1.164 1.00 94.38 169 THR A O 1
ATOM 1383 N N . TYR A 1 170 ? -10.160 5.880 2.519 1.00 97.75 170 TYR A N 1
ATOM 1384 C CA . TYR A 1 170 ? -10.758 5.449 3.778 1.00 97.75 170 TYR A CA 1
ATOM 1385 C C . TYR A 1 170 ? -12.263 5.757 3.855 1.00 97.75 170 TYR A C 1
ATOM 1387 O O . TYR A 1 170 ? -13.064 4.884 4.190 1.00 97.75 170 TYR A O 1
ATOM 1395 N N . LEU A 1 171 ? -12.684 6.963 3.460 1.00 97.75 171 LEU A N 1
ATOM 1396 C CA . LEU A 1 171 ? -14.092 7.383 3.444 1.00 97.75 171 LEU A CA 1
ATOM 1397 C C . LEU A 1 171 ? -14.959 6.587 2.456 1.00 97.75 171 LEU A C 1
ATOM 1399 O O . LEU A 1 171 ? -16.187 6.607 2.552 1.00 97.75 171 LEU A O 1
ATOM 1403 N N . SER A 1 172 ? -14.348 5.878 1.507 1.00 96.94 172 SER A N 1
ATOM 1404 C CA . SER A 1 172 ? -15.047 5.100 0.480 1.00 96.94 172 SER A CA 1
ATOM 1405 C C . SER A 1 172 ? -14.792 3.593 0.549 1.00 96.94 172 SER A C 1
ATOM 1407 O O . SER A 1 172 ? -15.393 2.853 -0.231 1.00 96.94 172 SER A O 1
ATOM 1409 N N . VAL A 1 173 ? -13.982 3.107 1.499 1.00 97.38 173 VAL A N 1
ATOM 1410 C CA . VAL A 1 173 ? -13.572 1.692 1.584 1.00 97.38 173 VAL A CA 1
ATOM 1411 C C . VAL A 1 173 ? -14.760 0.730 1.727 1.00 97.38 173 VAL A C 1
ATOM 1413 O O . VAL A 1 173 ? -14.774 -0.350 1.144 1.00 97.38 173 VAL A O 1
ATOM 1416 N N . HIS A 1 174 ? -15.829 1.156 2.405 1.00 97.19 174 HIS A N 1
ATOM 1417 C CA . HIS A 1 174 ? -17.067 0.382 2.563 1.00 97.19 174 HIS A CA 1
ATOM 1418 C C . HIS A 1 174 ? -17.861 0.203 1.255 1.00 97.19 174 HIS A C 1
ATOM 1420 O O . HIS A 1 174 ? -18.802 -0.585 1.207 1.00 97.19 174 HIS A O 1
ATOM 1426 N N . LYS A 1 175 ? -17.494 0.932 0.194 1.00 97.19 175 LYS A N 1
ATOM 1427 C CA . LYS A 1 175 ? -18.106 0.856 -1.143 1.00 97.19 175 LYS A CA 1
ATOM 1428 C C . LYS A 1 175 ? -17.293 -0.003 -2.112 1.00 97.19 175 LYS A C 1
ATOM 1430 O O . LYS A 1 175 ? -17.664 -0.125 -3.278 1.00 97.19 175 LYS A O 1
ATOM 1435 N N . TRP A 1 176 ? -16.160 -0.551 -1.676 1.00 95.00 176 TRP A N 1
ATOM 1436 C CA . TRP A 1 176 ? -15.305 -1.367 -2.528 1.00 95.00 176 TRP A CA 1
ATOM 1437 C C . TRP A 1 176 ? -15.977 -2.687 -2.926 1.00 95.00 176 TRP A C 1
ATOM 1439 O O . TRP A 1 176 ? -16.917 -3.168 -2.287 1.00 95.00 176 TRP A O 1
ATOM 1449 N N . LYS A 1 177 ? -15.476 -3.303 -4.004 1.00 92.44 177 LYS A N 1
ATOM 1450 C CA . LYS A 1 177 ? -15.943 -4.620 -4.450 1.00 92.44 177 LYS A CA 1
ATOM 1451 C C . LYS A 1 177 ? -15.780 -5.628 -3.311 1.00 92.44 177 LYS A C 1
ATOM 1453 O O . LYS A 1 177 ? -14.665 -5.832 -2.842 1.00 92.44 177 LYS A O 1
ATOM 1458 N N . MET A 1 178 ? -16.887 -6.266 -2.920 1.00 96.50 178 MET A N 1
ATOM 1459 C CA . MET A 1 178 ? -16.935 -7.232 -1.812 1.00 96.50 178 MET A CA 1
ATOM 1460 C C . MET A 1 178 ? -16.375 -6.647 -0.501 1.00 96.50 178 MET A C 1
ATOM 1462 O O . MET A 1 178 ? -15.680 -7.330 0.246 1.00 96.50 178 MET A O 1
ATOM 1466 N N . ALA A 1 179 ? -16.684 -5.372 -0.220 1.00 97.50 179 ALA A N 1
ATOM 1467 C CA . ALA A 1 179 ? -16.178 -4.648 0.946 1.00 97.50 179 ALA A CA 1
ATOM 1468 C C . ALA A 1 179 ? -16.378 -5.394 2.270 1.00 97.50 179 ALA A C 1
ATOM 1470 O O . ALA A 1 179 ? -15.490 -5.353 3.105 1.00 97.50 179 ALA A O 1
ATOM 1471 N N . HIS A 1 180 ? -17.492 -6.104 2.461 1.00 98.12 180 HIS A N 1
ATOM 1472 C CA . HIS A 1 180 ? -17.719 -6.861 3.695 1.00 98.12 180 HIS A CA 1
ATOM 1473 C C . HIS A 1 180 ? -16.660 -7.956 3.921 1.00 98.12 180 HIS A C 1
ATOM 1475 O O . HIS A 1 180 ? -16.088 -8.033 5.002 1.00 98.12 180 HIS A O 1
ATOM 1481 N N . GLU A 1 181 ? -16.347 -8.761 2.898 1.00 98.12 181 GLU A N 1
ATOM 1482 C CA . GLU A 1 181 ? -15.285 -9.779 2.974 1.00 98.12 181 GLU A CA 1
ATOM 1483 C C . GLU A 1 181 ? -13.924 -9.132 3.236 1.00 98.12 181 GLU A C 1
ATOM 1485 O O . GLU A 1 181 ? -13.175 -9.579 4.101 1.00 98.12 181 GLU A O 1
ATOM 1490 N N . LEU A 1 182 ? -13.627 -8.045 2.522 1.00 98.06 182 LEU A N 1
ATOM 1491 C CA . LEU A 1 182 ? -12.376 -7.321 2.698 1.00 98.06 182 LEU A CA 1
ATOM 1492 C C . LEU A 1 182 ? -12.233 -6.753 4.115 1.00 98.06 182 LEU A C 1
ATOM 1494 O O . LEU A 1 182 ? -11.195 -6.944 4.740 1.00 98.06 182 LEU A O 1
ATOM 1498 N N . LEU A 1 183 ? -13.250 -6.052 4.614 1.00 98.44 183 LEU A N 1
ATOM 1499 C CA . LEU A 1 183 ? -13.212 -5.370 5.906 1.00 98.44 183 LEU A CA 1
ATOM 1500 C C . LEU A 1 183 ? -13.160 -6.360 7.072 1.00 98.44 183 LEU A C 1
ATOM 1502 O O . LEU A 1 183 ? -12.423 -6.110 8.013 1.00 98.44 183 LEU A O 1
ATOM 1506 N N . ASN A 1 184 ? -13.822 -7.519 6.973 1.00 98.25 184 ASN A N 1
ATOM 1507 C CA . ASN A 1 184 ? -13.668 -8.605 7.954 1.00 98.25 184 ASN A CA 1
ATOM 1508 C C . ASN A 1 184 ? -12.250 -9.193 8.001 1.00 98.25 184 ASN A C 1
ATOM 1510 O O . ASN A 1 184 ? -11.919 -9.912 8.938 1.00 98.25 184 ASN A O 1
ATOM 1514 N N . SER A 1 185 ? -11.434 -8.954 6.972 1.00 97.69 185 SER A N 1
ATOM 1515 C CA . SER A 1 185 ? -10.048 -9.414 6.940 1.00 97.69 185 SER A CA 1
ATOM 1516 C C . SER A 1 185 ? -9.048 -8.366 7.419 1.00 97.69 185 SER A C 1
ATOM 1518 O O . SER A 1 185 ? -7.878 -8.691 7.512 1.00 97.69 185 SER A O 1
ATOM 1520 N N . ILE A 1 186 ? -9.448 -7.118 7.662 1.00 98.38 186 ILE A N 1
ATOM 1521 C CA . ILE A 1 186 ? -8.517 -6.045 8.036 1.00 98.38 186 ILE A CA 1
ATOM 1522 C C . ILE A 1 186 ? -8.508 -5.899 9.554 1.00 98.38 186 ILE A C 1
ATOM 1524 O O . ILE A 1 186 ? -9.565 -5.831 10.169 1.00 98.38 186 ILE A O 1
ATOM 1528 N N . ASP A 1 187 ? -7.318 -5.787 10.136 1.00 98.31 187 ASP A N 1
ATOM 1529 C CA . ASP A 1 187 ? -7.149 -5.528 11.568 1.00 98.31 187 ASP A CA 1
ATOM 1530 C C . ASP A 1 187 ? -6.953 -4.031 11.837 1.00 98.31 187 ASP A C 1
ATOM 1532 O O . ASP A 1 187 ? -7.562 -3.469 12.746 1.00 98.31 187 ASP A O 1
ATOM 1536 N N . GLU A 1 188 ? -6.121 -3.370 11.022 1.00 98.44 188 GLU A N 1
ATOM 1537 C CA . GLU A 1 188 ? -5.742 -1.969 11.223 1.00 98.44 188 GLU A CA 1
ATOM 1538 C C . GLU A 1 188 ? -5.737 -1.159 9.924 1.00 98.44 188 GLU A C 1
ATOM 1540 O O . GLU A 1 188 ? -5.328 -1.632 8.857 1.00 98.44 188 GLU A O 1
ATOM 1545 N N . LEU A 1 189 ? -6.121 0.111 10.040 1.00 98.56 189 LEU A N 1
ATOM 1546 C CA . LEU A 1 189 ? -6.058 1.102 8.971 1.00 98.56 189 LEU A CA 1
ATOM 1547 C C . LEU A 1 189 ? -5.228 2.310 9.399 1.00 98.56 189 LEU A C 1
ATOM 1549 O O . LEU A 1 189 ? -5.565 3.008 10.349 1.00 98.56 189 LEU A O 1
ATOM 1553 N N . TYR A 1 190 ? -4.180 2.600 8.641 1.00 98.44 190 TYR A N 1
ATOM 1554 C CA . TYR A 1 190 ? -3.363 3.799 8.750 1.00 98.44 190 TYR A CA 1
ATOM 1555 C C . TYR A 1 190 ? -3.866 4.807 7.720 1.00 98.44 190 TYR A C 1
ATOM 1557 O O . TYR A 1 190 ? -3.867 4.533 6.517 1.00 98.44 190 TYR A O 1
ATOM 1565 N N . VAL A 1 191 ? -4.327 5.965 8.186 1.00 97.88 191 VAL A N 1
ATOM 1566 C CA . VAL A 1 191 ? -5.034 6.943 7.354 1.00 97.88 191 VAL A CA 1
ATOM 1567 C C . VAL A 1 191 ? -4.219 8.220 7.255 1.00 97.88 191 VAL A C 1
ATOM 1569 O O . VAL A 1 191 ? -4.111 8.974 8.224 1.00 97.88 191 VAL A O 1
ATOM 1572 N N . CYS A 1 192 ? -3.663 8.479 6.073 1.00 95.69 192 CYS A N 1
ATOM 1573 C CA . CYS A 1 192 ? -3.018 9.753 5.784 1.00 95.69 192 CYS A CA 1
ATOM 1574 C C . CYS A 1 192 ? -4.074 10.855 5.646 1.00 95.69 192 CYS A C 1
ATOM 1576 O O . CYS A 1 192 ? -5.011 10.681 4.854 1.00 95.69 192 CYS A O 1
ATOM 1578 N N . PRO A 1 193 ? -3.915 11.995 6.337 1.00 92.81 193 PRO A N 1
ATOM 1579 C CA . PRO A 1 193 ? -4.801 13.132 6.141 1.00 92.81 193 PRO A CA 1
ATOM 1580 C C . PRO A 1 193 ? -4.669 13.670 4.713 1.00 92.81 193 PRO A C 1
ATOM 1582 O O . PRO A 1 193 ? -3.590 13.633 4.119 1.00 92.81 193 PRO A O 1
ATOM 1585 N N . ARG A 1 194 ? -5.779 14.152 4.157 1.00 89.44 194 ARG A N 1
ATOM 1586 C CA . ARG A 1 194 ? -5.848 15.026 2.982 1.00 89.44 194 ARG A CA 1
ATOM 1587 C C . ARG A 1 194 ? -6.960 16.049 3.237 1.00 89.44 194 ARG A C 1
ATOM 1589 O O . ARG A 1 194 ? -6.987 16.698 4.275 1.00 89.44 194 ARG A O 1
ATOM 1596 N N . GLU A 1 195 ? -7.897 16.194 2.305 1.00 87.25 195 GLU A N 1
ATOM 1597 C CA . GLU A 1 195 ? -8.999 17.158 2.371 1.00 87.25 195 GLU A CA 1
ATOM 1598 C C . GLU A 1 195 ? -10.282 16.570 2.997 1.00 87.25 195 GLU A C 1
ATOM 1600 O O . GLU A 1 195 ? -11.364 17.154 2.888 1.00 87.25 195 GLU A O 1
ATOM 1605 N N . GLY A 1 196 ? -10.199 15.403 3.647 1.00 89.00 196 GLY A N 1
ATOM 1606 C CA . GLY A 1 196 ? -11.323 14.770 4.326 1.00 89.00 196 GLY A CA 1
ATOM 1607 C C . GLY A 1 196 ? -11.837 15.598 5.506 1.00 89.00 196 GLY A C 1
ATOM 1608 O O . GLY A 1 196 ? -11.083 16.064 6.360 1.00 89.00 196 GLY A O 1
ATOM 1609 N N . LYS A 1 197 ? -13.162 15.756 5.602 1.00 94.44 197 LYS A N 1
ATOM 1610 C CA . LYS A 1 197 ? -13.788 16.453 6.735 1.00 94.44 197 LYS A CA 1
ATOM 1611 C C . LYS A 1 197 ? -13.685 15.610 8.003 1.00 94.44 197 LYS A C 1
ATOM 1613 O O . LYS A 1 197 ? -14.033 14.428 8.007 1.00 94.44 197 LYS A O 1
ATOM 1618 N N . LYS A 1 198 ? -13.290 16.239 9.112 1.00 95.06 198 LYS A N 1
ATOM 1619 C CA . LYS A 1 198 ? -13.098 15.574 10.411 1.00 95.06 198 LYS A CA 1
ATOM 1620 C C . LYS A 1 198 ? -14.354 14.839 10.891 1.00 95.06 198 LYS A C 1
ATOM 1622 O O . LYS A 1 198 ? -14.255 13.756 11.467 1.00 95.06 198 LYS A O 1
ATOM 1627 N N . GLU A 1 199 ? -15.534 15.401 10.646 1.00 97.31 199 GLU A N 1
ATOM 1628 C CA . GLU A 1 199 ? -16.817 14.797 11.011 1.00 97.31 199 GLU A CA 1
ATOM 1629 C C . GLU A 1 199 ? -17.078 13.501 10.239 1.00 97.31 199 GLU A C 1
ATOM 1631 O O . GLU A 1 199 ? -17.548 12.524 10.826 1.00 97.31 199 GLU A O 1
ATOM 1636 N N . ASP A 1 200 ? -16.753 13.477 8.947 1.00 97.81 200 ASP A N 1
ATOM 1637 C CA . ASP A 1 200 ? -16.941 12.304 8.093 1.00 97.81 200 ASP A CA 1
ATOM 1638 C C . ASP A 1 200 ? -15.947 11.202 8.471 1.00 97.81 200 ASP A C 1
ATOM 1640 O O . ASP A 1 200 ? -16.340 10.042 8.604 1.00 97.81 200 ASP A O 1
ATOM 1644 N N . LEU A 1 201 ? -14.696 11.566 8.776 1.00 97.75 201 LEU A N 1
ATOM 1645 C CA . LEU A 1 201 ? -13.689 10.628 9.282 1.00 97.75 201 LEU A CA 1
ATOM 1646 C C . LEU A 1 201 ? -14.105 10.007 10.615 1.00 97.75 201 LEU A C 1
ATOM 1648 O O . LEU A 1 201 ? -13.998 8.796 10.793 1.00 97.75 201 LEU A O 1
ATOM 1652 N N . LYS A 1 202 ? -14.652 10.808 11.538 1.00 98.00 202 LYS A N 1
ATOM 1653 C CA . LYS A 1 202 ? -15.151 10.309 12.827 1.00 98.00 202 LYS A CA 1
ATOM 1654 C C . LYS A 1 202 ? -16.323 9.341 12.651 1.00 98.00 202 LYS A C 1
ATOM 1656 O O . LYS A 1 202 ? -16.374 8.322 13.340 1.00 98.00 202 LYS A O 1
ATOM 1661 N N . LYS A 1 203 ? -17.260 9.643 11.744 1.00 98.31 203 LYS A N 1
ATOM 1662 C CA . LYS A 1 203 ? -18.391 8.755 11.425 1.00 98.31 203 LYS A CA 1
ATOM 1663 C C . LYS A 1 203 ? -17.913 7.444 10.807 1.00 98.31 203 LYS A C 1
ATOM 1665 O O . LYS A 1 203 ? -18.348 6.384 11.248 1.00 98.31 203 LYS A O 1
ATOM 1670 N N . GLN A 1 204 ? -17.006 7.520 9.833 1.00 98.38 204 GLN A N 1
ATOM 1671 C CA . GLN A 1 204 ? -16.447 6.342 9.175 1.00 98.38 204 GLN A CA 1
ATOM 1672 C C . GLN A 1 204 ? -15.666 5.471 10.166 1.00 98.38 204 GLN A C 1
ATOM 1674 O O . GLN A 1 204 ? -15.863 4.261 10.177 1.00 98.38 204 GLN A O 1
ATOM 1679 N N . ASN A 1 205 ? -14.871 6.075 11.054 1.00 98.56 205 ASN A N 1
ATOM 1680 C CA . ASN A 1 205 ? -14.154 5.350 12.104 1.00 98.56 205 ASN A CA 1
ATOM 1681 C C . ASN A 1 205 ? -15.096 4.612 13.045 1.00 98.56 205 ASN A C 1
ATOM 1683 O O . ASN A 1 205 ? -14.906 3.428 13.302 1.00 98.56 205 ASN A O 1
ATOM 1687 N N . LYS A 1 206 ? -16.157 5.286 13.504 1.00 98.50 206 LYS A N 1
ATOM 1688 C CA . LYS A 1 206 ? -17.168 4.636 14.337 1.00 98.50 206 LYS A CA 1
ATOM 1689 C C . LYS A 1 206 ? -17.806 3.446 13.617 1.00 98.50 206 LYS A C 1
ATOM 1691 O O . LYS A 1 206 ? -17.912 2.381 14.203 1.00 98.50 206 LYS A O 1
ATOM 1696 N N . PHE A 1 207 ? -18.191 3.613 12.352 1.00 98.56 207 PHE A N 1
ATOM 1697 C CA . PHE A 1 207 ? -18.765 2.528 11.557 1.00 98.56 207 PHE A CA 1
ATOM 1698 C C . PHE A 1 207 ? -17.805 1.338 11.413 1.00 98.56 207 PHE A C 1
ATOM 1700 O O . PHE A 1 207 ? -18.207 0.206 11.661 1.00 98.56 207 PHE A O 1
ATOM 1707 N N . LEU A 1 208 ? -16.546 1.579 11.032 1.00 98.56 208 LEU A N 1
ATOM 1708 C CA . LEU A 1 208 ? -15.569 0.509 10.822 1.00 98.56 208 LEU A CA 1
ATOM 1709 C C . LEU A 1 208 ? -15.222 -0.220 12.125 1.00 98.56 208 LEU A C 1
ATOM 1711 O O . LEU A 1 208 ? -15.159 -1.447 12.133 1.00 98.56 208 LEU A O 1
ATOM 1715 N N . ASN A 1 209 ? -15.069 0.515 13.226 1.00 98.56 209 ASN A N 1
ATOM 1716 C CA . ASN A 1 209 ? -14.797 -0.074 14.530 1.00 98.56 209 ASN A CA 1
ATOM 1717 C C . ASN A 1 209 ? -16.002 -0.865 15.067 1.00 98.56 209 ASN A C 1
ATOM 1719 O O . ASN A 1 209 ? -15.848 -2.028 15.424 1.00 98.56 209 ASN A O 1
ATOM 1723 N N . ASP A 1 210 ? -17.208 -0.285 15.050 1.00 98.50 210 ASP A N 1
ATOM 1724 C CA . ASP A 1 210 ? -18.412 -0.942 15.577 1.00 98.50 210 ASP A CA 1
ATOM 1725 C C . ASP A 1 210 ? -18.792 -2.202 14.777 1.00 98.50 210 ASP A C 1
ATOM 1727 O O . ASP A 1 210 ? -19.323 -3.152 15.346 1.00 98.50 210 ASP A O 1
ATOM 1731 N N . GLN A 1 211 ? -18.608 -2.193 13.449 1.00 98.50 211 GLN A N 1
ATOM 1732 C CA . GLN A 1 211 ? -19.071 -3.281 12.576 1.00 98.50 211 GLN A CA 1
ATOM 1733 C C . GLN A 1 211 ? -18.019 -4.358 12.318 1.00 98.50 211 GLN A C 1
ATOM 1735 O O . GLN A 1 211 ? -18.386 -5.512 12.118 1.00 98.50 211 GLN A O 1
ATOM 1740 N N . TYR A 1 212 ? -16.739 -3.987 12.290 1.00 98.38 212 TYR A N 1
ATOM 1741 C CA . TYR A 1 212 ? -15.656 -4.882 11.873 1.00 98.38 212 TYR A CA 1
ATOM 1742 C C . TYR A 1 212 ? -14.542 -5.007 12.916 1.00 98.38 212 TYR A C 1
ATOM 1744 O O . TYR A 1 212 ? -13.630 -5.800 12.725 1.00 98.38 212 TYR A O 1
ATOM 1752 N N . GLY A 1 213 ? -14.583 -4.234 14.007 1.00 98.25 213 GLY A N 1
ATOM 1753 C CA . GLY A 1 213 ? -13.522 -4.236 15.016 1.00 98.25 213 GLY A CA 1
ATOM 1754 C C . GLY A 1 213 ? -12.199 -3.631 14.537 1.00 98.25 213 GLY A C 1
ATOM 1755 O O . GLY A 1 213 ? -11.189 -3.804 15.209 1.00 98.25 213 GLY A O 1
ATOM 1756 N N . ILE A 1 214 ? -12.193 -2.920 13.403 1.00 98.62 214 ILE A N 1
ATOM 1757 C CA . ILE A 1 214 ? -10.975 -2.348 12.815 1.00 98.62 214 ILE A CA 1
ATOM 1758 C C . ILE A 1 214 ? -10.452 -1.210 13.699 1.00 98.62 214 ILE A C 1
ATOM 1760 O O . ILE A 1 214 ? -11.195 -0.285 14.054 1.00 98.62 214 ILE A O 1
ATOM 1764 N N . GLU A 1 215 ? -9.158 -1.246 14.007 1.00 98.44 215 GLU A N 1
ATOM 1765 C CA . GLU A 1 215 ? -8.438 -0.137 14.634 1.00 98.44 215 GLU A CA 1
ATOM 1766 C C . GLU A 1 215 ? -7.981 0.867 13.564 1.00 98.44 215 GLU A C 1
ATOM 1768 O O . GLU A 1 215 ? -7.493 0.489 12.501 1.00 98.44 215 GLU A O 1
ATOM 1773 N N . THR A 1 216 ? -8.169 2.167 13.807 1.00 98.44 216 THR A N 1
ATOM 1774 C CA . THR A 1 216 ? -7.757 3.214 12.857 1.00 98.44 216 THR A CA 1
ATOM 1775 C C . THR A 1 216 ? -6.729 4.149 13.486 1.00 98.44 216 THR A C 1
ATOM 1777 O O . THR A 1 216 ? -6.997 4.782 14.508 1.00 98.44 216 THR A O 1
ATOM 1780 N N . HIS A 1 217 ? -5.598 4.316 12.805 1.00 98.00 217 HIS A N 1
ATOM 1781 C CA . HIS A 1 217 ? -4.517 5.234 13.145 1.00 98.00 217 HIS A CA 1
ATOM 1782 C C . HIS A 1 217 ? -4.519 6.409 12.163 1.00 98.00 217 HIS A C 1
ATOM 1784 O O . HIS A 1 217 ? -4.107 6.283 11.009 1.00 98.00 217 HIS A O 1
ATOM 1790 N N . PHE A 1 218 ? -4.994 7.573 12.606 1.00 97.69 218 PHE A N 1
ATOM 1791 C CA . PHE A 1 218 ? -4.913 8.799 11.810 1.00 97.69 218 PHE A CA 1
ATOM 1792 C C . PHE A 1 218 ? -3.506 9.387 11.908 1.00 97.69 218 PHE A C 1
ATOM 1794 O O . PHE A 1 218 ? -3.041 9.706 13.003 1.00 97.69 218 PHE A O 1
ATOM 1801 N N . LEU A 1 219 ? -2.834 9.532 10.766 1.00 96.75 219 LEU A N 1
ATOM 1802 C CA . LEU A 1 219 ? -1.482 10.077 10.710 1.00 96.75 219 LEU A CA 1
ATOM 1803 C C . LEU A 1 219 ? -1.479 11.597 10.888 1.00 96.75 219 LEU A C 1
ATOM 1805 O O . LEU A 1 219 ? -2.486 12.279 10.685 1.00 96.75 219 LEU A O 1
ATOM 1809 N N . ALA A 1 220 ? -0.319 12.131 11.267 1.00 95.38 220 ALA A N 1
ATOM 1810 C CA . ALA A 1 220 ? -0.128 13.566 11.400 1.00 95.38 220 ALA A CA 1
ATOM 1811 C C . ALA A 1 220 ? -0.194 14.275 10.039 1.00 95.38 220 ALA A C 1
ATOM 1813 O O . ALA A 1 220 ? 0.229 13.737 9.013 1.00 95.38 220 ALA A O 1
ATOM 1814 N N . SER A 1 221 ? -0.682 15.516 10.056 1.00 95.38 221 SER A N 1
ATOM 1815 C CA . SER A 1 221 ? -0.721 16.366 8.869 1.00 95.38 221 SER A CA 1
ATOM 1816 C C . SER A 1 221 ? 0.662 16.660 8.294 1.00 95.38 221 SER A C 1
ATOM 1818 O O . SER A 1 221 ? 1.653 16.766 9.020 1.00 95.38 221 SER A O 1
ATOM 1820 N N . HIS A 1 222 ? 0.724 16.848 6.976 1.00 95.06 222 HIS A N 1
ATOM 1821 C CA . HIS A 1 222 ? 1.963 17.120 6.253 1.00 95.06 222 HIS A CA 1
ATOM 1822 C C . HIS A 1 222 ? 1.769 18.089 5.078 1.00 95.06 222 HIS A C 1
ATOM 1824 O O . HIS A 1 222 ? 0.713 18.185 4.463 1.00 95.06 222 HIS A O 1
ATOM 1830 N N . ARG A 1 223 ? 2.834 18.776 4.656 1.00 95.94 223 ARG A N 1
ATOM 1831 C CA . ARG A 1 223 ? 2.746 19.825 3.616 1.00 95.94 223 ARG A CA 1
ATOM 1832 C C . ARG A 1 223 ? 2.316 19.358 2.213 1.00 95.94 223 ARG A C 1
ATOM 1834 O O . ARG A 1 223 ? 2.078 20.194 1.349 1.00 95.94 223 ARG A O 1
ATOM 1841 N N . TYR A 1 224 ? 2.252 18.051 1.963 1.00 95.06 224 TYR A N 1
ATOM 1842 C CA . TYR A 1 224 ? 1.968 17.471 0.644 1.00 95.06 224 TYR A CA 1
ATOM 1843 C C . TYR A 1 224 ? 0.559 16.873 0.501 1.00 95.06 224 TYR A C 1
ATOM 1845 O O . TYR A 1 224 ? 0.321 16.118 -0.436 1.00 95.06 224 TYR A O 1
ATOM 1853 N N . GLU A 1 225 ? -0.367 17.189 1.411 1.00 93.25 225 GLU A N 1
ATOM 1854 C CA . GLU A 1 225 ? -1.754 16.674 1.414 1.00 93.25 225 GLU A CA 1
ATOM 1855 C C . GLU A 1 225 ? -2.527 16.984 0.125 1.00 93.25 225 GLU A C 1
ATOM 1857 O O . GLU A 1 225 ? -3.326 16.176 -0.338 1.00 93.25 225 GLU A O 1
ATOM 1862 N N . HIS A 1 226 ? -2.225 18.123 -0.499 1.00 91.62 226 HIS A N 1
ATOM 1863 C CA . HIS A 1 226 ? -2.837 18.590 -1.743 1.00 91.62 226 HIS A CA 1
ATOM 1864 C C . HIS A 1 226 ? -2.290 17.892 -3.006 1.00 91.62 226 HIS A C 1
ATOM 1866 O O . HIS A 1 226 ? -2.782 18.129 -4.113 1.00 91.62 226 HIS A O 1
ATOM 1872 N N . LEU A 1 227 ? -1.230 17.078 -2.892 1.00 92.06 227 LEU A N 1
ATOM 1873 C CA . LEU A 1 227 ? -0.649 16.391 -4.044 1.00 92.06 227 LEU A CA 1
ATOM 1874 C C . LEU A 1 227 ? -1.441 15.125 -4.363 1.00 92.06 227 LEU A C 1
ATOM 1876 O O . LEU A 1 227 ? -1.521 14.203 -3.554 1.00 92.06 227 LEU A O 1
ATOM 1880 N N . SER A 1 228 ? -1.938 15.047 -5.596 1.00 89.56 228 SER A N 1
ATOM 1881 C CA . SER A 1 228 ? -2.483 13.817 -6.161 1.00 89.56 228 SER A CA 1
ATOM 1882 C C . SER A 1 228 ? -1.813 13.494 -7.489 1.00 89.56 228 SER A C 1
ATOM 1884 O O . SER A 1 228 ? -1.550 14.379 -8.309 1.00 89.56 228 SER A O 1
ATOM 1886 N N . SER A 1 229 ? -1.602 12.205 -7.752 1.00 87.31 229 SER A N 1
ATOM 1887 C CA . SER A 1 229 ? -1.103 11.744 -9.045 1.00 87.31 229 SER A CA 1
ATOM 1888 C C . SER A 1 229 ? -1.961 12.233 -10.218 1.00 87.31 229 SER A C 1
ATOM 1890 O O . SER A 1 229 ? -1.430 12.536 -11.281 1.00 87.31 229 SER A O 1
ATOM 1892 N N . SER A 1 230 ? -3.283 12.344 -10.037 1.00 85.12 230 SER A N 1
ATOM 1893 C CA . SER A 1 230 ? -4.186 12.864 -11.070 1.00 85.12 230 SER A CA 1
ATOM 1894 C C . SER A 1 230 ? -3.905 14.328 -11.399 1.00 85.12 230 SER A C 1
ATOM 1896 O O . SER A 1 230 ? -3.772 14.657 -12.573 1.00 85.12 230 SER A O 1
ATOM 1898 N N . ALA A 1 231 ? -3.730 15.187 -10.390 1.00 87.25 231 ALA A N 1
ATOM 1899 C CA . ALA A 1 231 ? -3.382 16.589 -10.612 1.00 87.25 231 ALA A CA 1
ATOM 1900 C C . ALA A 1 231 ? -2.002 16.754 -11.271 1.00 87.25 231 ALA A C 1
ATOM 1902 O O . ALA A 1 231 ? -1.819 17.660 -12.082 1.00 87.25 231 ALA A O 1
ATOM 1903 N N . ILE A 1 232 ? -1.041 15.878 -10.952 1.00 86.81 232 ILE A N 1
ATOM 1904 C CA . ILE A 1 232 ? 0.293 15.898 -11.569 1.00 86.81 232 ILE A CA 1
ATOM 1905 C C . ILE A 1 232 ? 0.201 15.547 -13.059 1.00 86.81 232 ILE A C 1
ATOM 1907 O O . ILE A 1 232 ? 0.692 16.313 -13.884 1.00 86.81 232 ILE A O 1
ATOM 1911 N N . ARG A 1 233 ? -0.496 14.457 -13.417 1.00 85.00 233 ARG A N 1
ATOM 1912 C CA . ARG A 1 233 ? -0.669 14.056 -14.826 1.00 85.00 233 ARG A CA 1
ATOM 1913 C C . ARG A 1 233 ? -1.349 15.145 -15.659 1.00 85.00 233 ARG A C 1
ATOM 1915 O O . ARG A 1 233 ? -0.913 15.417 -16.771 1.00 85.00 233 ARG A O 1
ATOM 1922 N N . SER A 1 234 ? -2.367 15.813 -15.113 1.00 83.12 234 SER A N 1
ATOM 1923 C CA . SER A 1 234 ? -3.056 16.896 -15.828 1.00 83.12 234 SER A CA 1
ATOM 1924 C C . SER A 1 234 ? -2.160 18.104 -16.116 1.00 83.12 234 SER A C 1
ATOM 1926 O O . SER A 1 234 ? -2.357 18.763 -17.130 1.00 83.12 234 SER A O 1
ATOM 1928 N N . LYS A 1 235 ? -1.179 18.405 -15.253 1.00 79.38 235 LYS A N 1
ATOM 1929 C CA . LYS A 1 235 ? -0.229 19.509 -15.475 1.00 79.38 235 LYS A CA 1
ATOM 1930 C C . LYS A 1 235 ? 0.826 19.168 -16.526 1.00 79.38 235 LYS A C 1
ATOM 1932 O O . LYS A 1 235 ? 1.181 20.039 -17.307 1.00 79.38 235 LYS A O 1
ATOM 1937 N N . SER A 1 236 ? 1.294 17.921 -16.560 1.00 63.97 236 SER A N 1
ATOM 1938 C CA . SER A 1 236 ? 2.290 17.454 -17.537 1.00 63.97 236 SER A CA 1
ATOM 1939 C C . SER A 1 236 ? 1.758 17.380 -18.971 1.00 63.97 236 SER A C 1
ATOM 1941 O O . SER A 1 236 ? 2.540 17.469 -19.903 1.00 63.97 236 SER A O 1
ATOM 1943 N N . ASN A 1 237 ? 0.440 17.258 -19.159 1.00 58.72 237 ASN A N 1
ATOM 1944 C CA . ASN A 1 237 ? -0.187 17.250 -20.489 1.00 58.72 237 ASN A CA 1
ATOM 1945 C C . ASN A 1 237 ? -0.440 18.658 -21.067 1.00 58.72 237 ASN A C 1
ATOM 1947 O O . ASN A 1 237 ? -0.981 18.777 -22.163 1.00 58.72 237 ASN A O 1
ATOM 1951 N N . LEU A 1 238 ? -0.127 19.719 -20.315 1.00 48.97 238 LEU A N 1
ATOM 1952 C CA . LEU A 1 238 ? -0.297 21.120 -20.730 1.00 48.97 238 LEU A CA 1
ATOM 1953 C C . LEU A 1 238 ? 1.024 21.779 -21.170 1.00 48.97 238 LEU A C 1
ATOM 1955 O O . LEU A 1 238 ? 1.038 22.978 -21.447 1.00 48.97 238 LEU A O 1
ATOM 1959 N N . THR A 1 239 ? 2.113 21.012 -21.212 1.00 41.03 239 THR A N 1
ATOM 1960 C CA . THR A 1 239 ? 3.454 21.413 -21.667 1.00 41.03 239 THR A CA 1
ATOM 1961 C C . THR A 1 239 ? 3.851 20.595 -22.878 1.00 41.03 239 THR A C 1
ATOM 1963 O O . THR A 1 239 ? 4.414 21.191 -23.818 1.00 41.03 239 THR A O 1
#

Foldseek 3Di:
DPPPPVLVVVVCVVVVVPVPDDLVRVLVVLQVLLCPEPQQVQLDPDPPPPPPPPDDPSSCLRYDDPVCLQQEEEEEDLPQPPDPLVLCLVVQLVGQHYEYENADALPPDDDPDDLVNNVVVQVVSCVVPVSGNHHYNSNRSSDNHGDFCLNGQLRGPGPARHYEDEPVCLLCLCVGDVSVSVLLSHAEYEYEYAPDDPVSSVVSQCVSCVPRVHHYHYTDDDPCSVDDSVVVVVVVVVD

Secondary structure (DSSP, 8-state):
---SHHHHHHHHHHHHTTTT--HHHHHHHHHHHHHT-HHHHTTS---------PPPGGGGGG---GGGTTTPEEEEE--SS--HHHHHHHHHT--SEEEEEE---TTSS-----HHHHHHHHHHHHHHTTTSEEEE--TTTT-SS---GGGTGGGS--SS-EEEEEHHHHTTGGGSTTHHHHHTT--EEEEE-SS--HHHHHHHHHHHHHHH--EEEEPPP-TTTT--HHHHHHHHTT-

pLDDT: mean 84.52, std 15.68, range [33.44, 98.62]